Protein AF-A0A5M6CNB9-F1 (afdb_monomer)

Nearest PDB structures (foldseek):
  7a7r-assembly1_A  TM=2.428E-01  e=6.670E-01  Aequorea victoria
  2hpw-assembly1_A  TM=1.977E-01  e=3.158E+00  Clytia gregaria
  2ogr-assembly1_C  TM=2.094E-01  e=5.586E+00  Zoanthus sp.
  1xa9-assembly1_A  TM=2.033E-01  e=5.586E+00  Zoanthus sp.

Organism: NCBI:txid2608000

Sequence (231 aa):
MKKVFLSLATIAFVAAGSLTVTSCGGDDSVAPGPGPGPGPGEELTENFIQVNNDQEEIAFSLYAVHVDGAGQDAPIKEYTLEDGTVVAAFEFISHNGSAITPIGATSTWSTLLTKVDTSIPVGTTGRYVFPFTTEGSTLLGGFTTTMNDTDYSYGASAEFDVTELTYATESAAGSMTYTLSGTDADDTSITLKTNLKGAIEGMYSLNASAAKGLQRISPKDAKLTVRKSLN

Structure (mmCIF, N/CA/C/O backbone):
data_AF-A0A5M6CNB9-F1
#
_entry.id   AF-A0A5M6CNB9-F1
#
loop_
_atom_site.group_PDB
_atom_site.id
_atom_site.type_symbol
_atom_site.label_atom_id
_atom_site.label_alt_id
_atom_site.label_comp_id
_atom_site.label_asym_id
_atom_site.label_entity_id
_atom_site.label_seq_id
_atom_site.pdbx_PDB_ins_code
_atom_site.Cartn_x
_atom_site.Cartn_y
_atom_site.Cartn_z
_atom_site.occupancy
_atom_site.B_iso_or_equiv
_atom_site.auth_seq_id
_atom_site.auth_comp_id
_atom_site.auth_asym_id
_atom_site.auth_atom_id
_atom_site.pdbx_PDB_model_num
ATOM 1 N N . MET A 1 1 ? -23.281 19.778 -51.103 1.00 44.41 1 MET A N 1
ATOM 2 C CA . MET A 1 1 ? -22.186 20.457 -51.843 1.00 44.41 1 MET A CA 1
ATOM 3 C C . MET A 1 1 ? -21.934 21.833 -51.224 1.00 44.41 1 MET A C 1
ATOM 5 O O . MET A 1 1 ? -22.913 22.455 -50.841 1.00 44.41 1 MET A O 1
ATOM 9 N N . LYS A 1 2 ? -20.658 22.279 -51.210 1.00 37.53 2 LYS A N 1
ATOM 10 C CA . LYS A 1 2 ? -20.014 23.439 -50.520 1.00 37.53 2 LYS A CA 1
ATOM 11 C C . LYS A 1 2 ? -19.534 23.095 -49.096 1.00 37.53 2 LYS A C 1
ATOM 13 O O . LYS A 1 2 ? -20.374 22.869 -48.244 1.00 37.53 2 LYS A O 1
ATOM 18 N N . LYS A 1 3 ? -18.259 22.797 -48.790 1.00 41.72 3 LYS A N 1
ATOM 19 C CA . LYS A 1 3 ? -16.901 23.342 -49.071 1.00 41.72 3 LYS A CA 1
ATOM 20 C C . LYS A 1 3 ? -16.498 24.600 -48.265 1.00 41.72 3 LYS A C 1
ATOM 22 O O . LYS A 1 3 ? -16.888 25.687 -48.666 1.00 41.72 3 LYS A O 1
ATOM 27 N N . VAL A 1 4 ? -15.583 24.351 -47.299 1.00 44.44 4 VAL A N 1
ATOM 28 C CA . VAL A 1 4 ? -14.347 25.100 -46.918 1.00 44.44 4 VAL A CA 1
ATOM 29 C C . VAL A 1 4 ? -14.623 26.434 -46.168 1.00 44.44 4 VAL A C 1
ATOM 31 O O . VAL A 1 4 ? -15.574 27.122 -46.498 1.00 44.44 4 VAL A O 1
ATOM 34 N N . PHE A 1 5 ? -13.961 26.818 -45.064 1.00 46.66 5 PHE A N 1
ATOM 35 C CA . PHE A 1 5 ? -12.527 27.089 -44.888 1.00 46.66 5 PHE A CA 1
ATOM 36 C C . PHE A 1 5 ? -12.040 26.945 -43.434 1.00 46.66 5 PHE A C 1
ATOM 38 O O . PHE A 1 5 ? -12.674 27.412 -42.493 1.00 46.66 5 PHE A O 1
ATOM 45 N N . LEU A 1 6 ?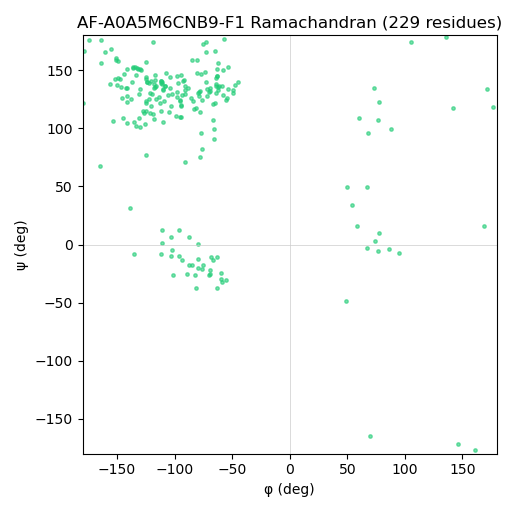 -10.859 26.337 -43.310 1.00 41.78 6 LEU A N 1
ATOM 46 C CA . LEU A 1 6 ? -9.967 26.353 -42.154 1.00 41.78 6 LEU A CA 1
ATOM 47 C C . LEU A 1 6 ? -9.222 27.702 -42.149 1.00 41.78 6 LEU A C 1
ATOM 49 O O . LEU A 1 6 ? -8.693 28.090 -43.191 1.00 41.78 6 LEU A O 1
ATOM 53 N N . SER A 1 7 ? -9.156 28.399 -41.012 1.00 48.19 7 SER A N 1
ATOM 54 C CA . SER A 1 7 ? -8.306 29.586 -40.840 1.00 48.19 7 SER A CA 1
ATOM 55 C C . SER A 1 7 ? -7.274 29.322 -39.754 1.00 48.19 7 SER A C 1
ATOM 57 O O . SER A 1 7 ? -7.594 29.266 -38.570 1.00 48.19 7 SER A O 1
ATOM 59 N N . LEU A 1 8 ? -6.035 29.164 -40.206 1.00 39.25 8 LEU A N 1
ATOM 60 C CA . LEU A 1 8 ? -4.805 29.159 -39.429 1.00 39.25 8 LEU A CA 1
ATOM 61 C C . LEU A 1 8 ? -4.478 30.614 -39.050 1.00 39.25 8 LEU A C 1
ATOM 63 O O . LEU A 1 8 ? -4.369 31.454 -39.942 1.00 39.25 8 LEU A O 1
ATOM 67 N N . ALA A 1 9 ? -4.310 30.922 -37.765 1.00 49.34 9 ALA A N 1
ATOM 68 C CA . ALA A 1 9 ? -3.748 32.199 -37.329 1.00 49.34 9 ALA A CA 1
ATOM 69 C C . ALA A 1 9 ? -2.709 31.971 -36.227 1.00 49.34 9 ALA A C 1
ATOM 71 O O . ALA A 1 9 ? -3.017 31.646 -35.084 1.00 49.34 9 ALA A O 1
ATOM 72 N N . THR A 1 10 ? -1.465 32.125 -36.654 1.00 44.19 10 THR A N 1
ATOM 73 C CA . THR A 1 10 ? -0.213 32.247 -35.917 1.00 44.19 10 THR A CA 1
ATOM 74 C C . THR A 1 10 ? -0.305 33.292 -34.800 1.00 44.19 10 THR A C 1
ATOM 76 O O . THR A 1 10 ? -0.677 34.432 -35.069 1.00 44.19 10 THR A O 1
ATOM 79 N N . ILE A 1 11 ? 0.109 32.952 -33.574 1.00 48.50 11 ILE A N 1
ATOM 80 C CA . ILE A 1 11 ? 0.476 33.942 -32.550 1.00 48.50 11 ILE A CA 1
ATOM 81 C C . ILE A 1 11 ? 1.938 33.723 -32.169 1.00 48.50 11 ILE A C 1
ATOM 83 O O . ILE A 1 11 ? 2.396 32.602 -31.960 1.00 48.50 11 ILE A O 1
ATOM 87 N N . ALA A 1 12 ? 2.657 34.838 -32.203 1.00 42.41 12 ALA A N 1
ATOM 88 C CA . ALA A 1 12 ? 4.096 34.969 -32.214 1.00 42.41 12 ALA A CA 1
ATOM 89 C C . ALA A 1 12 ? 4.750 34.845 -30.830 1.00 42.41 12 ALA A C 1
ATOM 91 O O . ALA A 1 12 ? 4.141 35.095 -29.792 1.00 42.41 12 ALA A O 1
ATOM 92 N N . PHE A 1 13 ? 6.043 34.527 -30.891 1.00 37.62 13 PHE A N 1
ATOM 93 C CA . PHE A 1 13 ? 7.054 34.661 -29.849 1.00 37.62 13 PHE A CA 1
ATOM 94 C C . PHE A 1 13 ? 7.035 36.036 -29.161 1.00 37.62 13 PHE A C 1
ATOM 96 O O . PHE A 1 13 ? 7.044 37.069 -29.832 1.00 37.62 13 PHE A O 1
ATOM 103 N N . VAL A 1 14 ? 7.169 36.034 -27.831 1.00 45.34 14 VAL A N 1
ATOM 104 C CA . VAL A 1 14 ? 7.735 37.151 -27.064 1.00 45.34 14 VAL A CA 1
ATOM 105 C C . VAL A 1 14 ? 8.936 36.632 -26.282 1.00 45.34 14 VAL A C 1
ATOM 107 O O . VAL A 1 14 ? 8.889 35.584 -25.643 1.00 45.34 14 VAL A O 1
ATOM 110 N N . ALA A 1 15 ? 10.030 37.368 -26.423 1.00 37.59 15 ALA A N 1
ATOM 111 C CA . ALA A 1 15 ? 11.352 37.077 -25.914 1.00 37.59 15 ALA A CA 1
ATOM 112 C C . ALA A 1 15 ? 11.562 37.542 -24.462 1.00 37.59 15 ALA A C 1
ATOM 114 O O . ALA A 1 15 ? 10.936 38.493 -24.007 1.00 37.59 15 ALA A O 1
ATOM 115 N N . ALA A 1 16 ? 12.562 36.910 -23.843 1.00 34.84 16 ALA A N 1
ATOM 116 C CA . ALA A 1 16 ? 13.565 37.475 -22.939 1.00 34.84 16 ALA A CA 1
ATOM 117 C C . ALA A 1 16 ? 13.110 38.156 -21.630 1.00 34.84 16 ALA A C 1
ATOM 119 O O . ALA A 1 16 ? 12.700 39.312 -21.597 1.00 34.84 16 ALA A O 1
ATOM 120 N N . GLY A 1 17 ? 13.392 37.464 -20.523 1.00 33.88 17 GLY A N 1
ATOM 121 C CA . GLY A 1 17 ? 13.578 38.039 -19.194 1.00 33.88 17 GLY A CA 1
ATOM 122 C C . GLY A 1 17 ? 14.715 37.303 -18.486 1.00 33.88 17 GLY A C 1
ATOM 123 O O . GLY A 1 17 ? 14.570 36.154 -18.090 1.00 33.88 17 GLY A O 1
ATOM 124 N N . SER A 1 18 ? 15.864 37.960 -18.405 1.00 39.38 18 SER A N 1
ATOM 125 C CA . SER A 1 18 ? 17.111 37.537 -17.769 1.00 39.38 18 SER A CA 1
ATOM 126 C C . SER A 1 18 ? 16.991 37.357 -16.253 1.00 39.38 18 SER A C 1
ATOM 128 O O . SER A 1 18 ? 16.531 38.275 -15.575 1.00 39.38 18 SER A O 1
ATOM 130 N N . LEU A 1 19 ? 17.560 36.277 -15.712 1.00 37.09 19 LEU A N 1
ATOM 131 C CA . LEU A 1 19 ? 18.159 36.291 -14.376 1.00 37.09 19 LEU A CA 1
ATOM 132 C C . LEU A 1 19 ? 19.585 35.747 -14.455 1.00 37.09 19 LEU A C 1
ATOM 134 O O . LEU A 1 19 ? 19.841 34.603 -14.814 1.00 37.09 19 LEU A O 1
ATOM 138 N N . THR A 1 20 ? 20.507 36.650 -14.157 1.00 37.78 20 THR A N 1
ATOM 139 C CA . THR A 1 20 ? 21.933 36.443 -13.949 1.00 37.78 20 THR A CA 1
ATOM 140 C C . THR A 1 20 ? 22.183 35.665 -12.664 1.00 37.78 20 THR A C 1
ATOM 142 O O . THR A 1 20 ? 21.697 36.066 -11.608 1.00 37.78 20 THR A O 1
ATOM 145 N N . VAL A 1 21 ? 23.054 34.662 -12.720 1.00 42.44 21 VAL A N 1
ATOM 146 C CA . VAL A 1 21 ? 23.899 34.286 -11.582 1.00 42.44 21 VAL A CA 1
ATOM 147 C C . VAL A 1 21 ? 25.331 34.182 -12.081 1.00 42.44 21 VAL A C 1
ATOM 149 O O . VAL A 1 21 ? 25.729 33.225 -12.735 1.00 42.44 21 VAL A O 1
ATOM 152 N N . THR A 1 22 ? 26.086 35.236 -11.790 1.00 38.75 22 THR A N 1
ATOM 153 C CA . THR A 1 22 ? 27.543 35.227 -11.789 1.00 38.75 22 T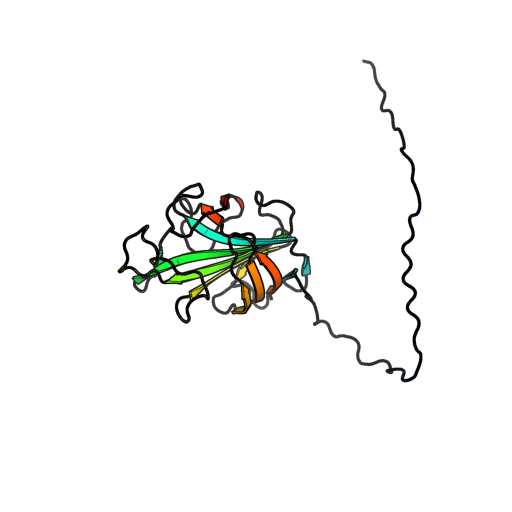HR A CA 1
ATOM 154 C C . THR A 1 22 ? 27.977 34.632 -10.455 1.00 38.75 22 THR A C 1
ATOM 156 O O . THR A 1 22 ? 27.708 35.224 -9.412 1.00 38.75 22 THR A O 1
ATOM 159 N N . SER A 1 23 ? 28.667 33.496 -10.477 1.00 40.34 23 SER A N 1
ATOM 160 C CA . SER A 1 23 ? 29.551 33.092 -9.384 1.00 40.34 23 SER A CA 1
ATOM 161 C C . SER A 1 23 ? 30.880 32.682 -10.001 1.00 40.34 23 SER A C 1
ATOM 163 O O . SER A 1 23 ? 30.964 31.683 -10.712 1.00 40.34 23 SER A O 1
ATOM 165 N N . CYS A 1 24 ? 31.892 33.517 -9.782 1.00 42.88 24 CYS A N 1
ATOM 166 C CA . CYS A 1 24 ? 33.280 33.245 -10.121 1.00 42.88 24 CYS A CA 1
ATOM 167 C C . CYS A 1 24 ? 34.040 32.900 -8.839 1.00 42.88 24 CYS A C 1
ATOM 169 O O . CYS A 1 24 ? 33.950 33.638 -7.858 1.00 42.88 24 CYS A O 1
ATOM 171 N N . GLY A 1 25 ? 34.853 31.849 -8.902 1.00 29.94 25 GLY A N 1
ATOM 172 C CA . GLY A 1 25 ? 35.898 31.525 -7.929 1.00 29.94 25 GLY A CA 1
ATOM 173 C C . GLY A 1 25 ? 35.964 30.016 -7.702 1.00 29.94 25 GLY A C 1
ATOM 174 O O . GLY A 1 25 ? 34.987 29.436 -7.258 1.00 29.94 25 GLY A O 1
ATOM 175 N N . GLY A 1 26 ? 37.041 29.300 -7.993 1.00 30.95 26 GLY A N 1
ATOM 176 C CA . GLY A 1 26 ? 38.344 29.654 -8.534 1.00 30.95 26 GLY A CA 1
ATOM 177 C C . GLY A 1 26 ? 39.013 28.366 -9.025 1.00 30.95 26 GLY A C 1
ATOM 178 O O . GLY A 1 26 ? 38.645 27.268 -8.612 1.00 30.95 26 GLY A O 1
ATOM 179 N N . ASP A 1 27 ? 39.935 28.538 -9.958 1.00 38.75 27 ASP A N 1
ATOM 180 C CA . ASP A 1 27 ? 40.765 27.512 -10.586 1.00 38.75 27 ASP A CA 1
ATOM 181 C C . ASP A 1 27 ? 41.816 26.996 -9.584 1.00 38.75 27 ASP A C 1
ATOM 183 O O . ASP A 1 27 ? 42.418 27.815 -8.892 1.00 38.75 27 ASP A O 1
ATOM 187 N N . ASP A 1 28 ? 41.998 25.674 -9.471 1.00 36.78 28 ASP A N 1
ATOM 188 C CA . ASP A 1 28 ? 43.324 25.031 -9.503 1.00 36.78 28 ASP A CA 1
ATOM 189 C C . ASP A 1 28 ? 43.266 23.502 -9.273 1.00 36.78 28 ASP A C 1
ATOM 191 O O . ASP A 1 28 ? 42.956 23.006 -8.193 1.00 36.78 28 ASP A O 1
ATOM 195 N N . SER A 1 29 ? 43.722 22.782 -10.306 1.00 39.78 29 SER A N 1
ATOM 196 C CA . SER A 1 29 ? 44.598 21.599 -10.230 1.00 39.78 29 SER A CA 1
ATOM 197 C C . SER A 1 29 ? 44.063 20.288 -9.624 1.00 39.78 29 SER A C 1
ATOM 199 O O . SER A 1 29 ? 44.186 20.053 -8.431 1.00 39.78 29 SER A O 1
ATOM 201 N N . VAL A 1 30 ? 43.591 19.366 -10.477 1.00 37.50 30 VAL A N 1
ATOM 202 C CA . VAL A 1 30 ? 44.245 18.094 -10.894 1.00 37.50 30 VAL A CA 1
ATOM 203 C C . VAL A 1 30 ? 43.292 17.421 -11.893 1.00 37.50 30 VAL A C 1
ATOM 205 O O . VAL A 1 30 ? 42.144 17.139 -11.565 1.00 37.50 30 VAL A O 1
ATOM 208 N N . ALA A 1 31 ? 43.750 17.146 -13.117 1.00 41.91 31 ALA A N 1
ATOM 209 C CA . ALA A 1 31 ? 42.983 16.341 -14.066 1.00 41.91 31 ALA A CA 1
ATOM 210 C C . ALA A 1 31 ? 42.883 14.890 -13.552 1.00 41.91 31 ALA A C 1
ATOM 212 O O . ALA A 1 31 ? 43.929 14.251 -13.393 1.00 41.91 31 ALA A O 1
ATOM 213 N N . PRO A 1 32 ? 41.683 14.322 -13.324 1.00 38.53 32 PRO A N 1
ATOM 214 C CA . PRO A 1 32 ? 41.568 12.881 -13.233 1.00 38.53 32 PRO A CA 1
ATOM 215 C C . PRO A 1 32 ? 41.758 12.334 -14.651 1.00 38.53 32 PRO A C 1
ATOM 217 O O . PRO A 1 32 ? 41.128 12.800 -15.601 1.00 38.53 32 PRO A O 1
ATOM 220 N N . GLY A 1 33 ? 42.669 11.371 -14.810 1.00 38.41 33 GLY A N 1
ATOM 221 C CA . GLY A 1 33 ? 42.798 10.607 -16.052 1.00 38.41 33 GLY A CA 1
ATOM 222 C C . GLY A 1 33 ? 41.480 9.912 -16.426 1.00 38.41 33 GLY A C 1
ATOM 223 O O . GLY A 1 33 ? 40.512 9.981 -15.666 1.00 38.41 33 GLY A O 1
ATOM 224 N N . PRO A 1 34 ? 41.414 9.214 -17.572 1.00 37.06 34 PRO A N 1
ATOM 225 C CA . PRO A 1 34 ? 40.239 8.430 -17.923 1.00 37.06 34 PRO A CA 1
ATOM 226 C C . PRO A 1 34 ? 40.115 7.278 -16.918 1.00 37.06 34 PRO A C 1
ATOM 228 O O . PRO A 1 34 ? 40.722 6.220 -17.076 1.00 37.06 34 PRO A O 1
ATOM 231 N N . GLY A 1 35 ? 39.388 7.529 -15.830 1.00 35.69 35 GLY A N 1
ATOM 232 C CA . GLY A 1 35 ? 38.947 6.512 -14.892 1.00 35.69 35 GLY A CA 1
ATOM 233 C C . GLY A 1 35 ? 38.031 5.526 -15.616 1.00 35.69 35 GLY A C 1
ATOM 234 O O . GLY A 1 35 ? 37.474 5.870 -16.664 1.00 35.69 35 GLY A O 1
ATOM 235 N N . PRO A 1 36 ? 37.899 4.291 -15.109 1.00 35.91 36 PRO A N 1
ATOM 236 C CA . PRO A 1 36 ? 37.031 3.300 -15.725 1.00 35.91 36 PRO A CA 1
ATOM 237 C C . PRO A 1 36 ? 35.636 3.916 -15.842 1.00 35.91 36 PRO A C 1
ATOM 239 O O . PRO A 1 36 ? 35.122 4.470 -14.871 1.00 35.91 36 PRO A O 1
ATOM 242 N N . GLY A 1 37 ? 35.081 3.902 -17.055 1.00 38.34 37 GLY A N 1
ATOM 243 C CA . GLY A 1 37 ? 33.755 4.452 -17.308 1.00 38.34 37 GLY A CA 1
ATOM 244 C C . GLY A 1 37 ? 32.720 3.846 -16.352 1.00 38.34 37 GLY A C 1
ATOM 245 O O . GLY A 1 37 ? 32.921 2.719 -15.885 1.00 38.34 37 GLY A O 1
ATOM 246 N N . PRO A 1 38 ? 31.630 4.569 -16.051 1.00 36.88 38 PRO A N 1
ATOM 247 C CA . PRO A 1 38 ? 30.558 4.019 -15.236 1.00 36.88 38 PRO A CA 1
ATOM 248 C C . PRO A 1 38 ? 30.071 2.721 -15.891 1.00 36.88 38 PRO A C 1
ATOM 250 O O . PRO A 1 38 ? 29.767 2.686 -17.086 1.00 36.88 38 PRO A O 1
ATOM 253 N N . GLY A 1 39 ? 30.090 1.629 -15.126 1.00 42.66 39 GLY A N 1
ATOM 254 C CA . GLY A 1 39 ? 29.497 0.368 -15.557 1.00 42.66 39 GLY A CA 1
ATOM 255 C C . GLY A 1 39 ? 27.976 0.509 -15.706 1.00 42.66 39 GLY A C 1
ATOM 256 O O . GLY A 1 39 ? 27.398 1.479 -15.214 1.00 42.66 39 GLY A O 1
ATOM 257 N N . PRO A 1 40 ? 27.297 -0.449 -16.355 1.00 48.09 40 PRO A N 1
ATOM 258 C CA . PRO A 1 40 ? 25.840 -0.496 -16.341 1.00 48.09 40 PRO A CA 1
ATOM 259 C C . PRO A 1 40 ? 25.396 -0.791 -14.899 1.00 48.09 40 PRO A C 1
ATOM 261 O O . PRO A 1 40 ? 25.517 -1.929 -14.450 1.00 48.09 40 PRO A O 1
ATOM 264 N N . GLY A 1 41 ? 24.989 0.224 -14.126 1.00 58.88 41 GLY A N 1
ATOM 265 C CA . GLY A 1 41 ? 24.706 -0.012 -12.706 1.00 58.88 41 GLY A CA 1
ATOM 266 C C . GLY A 1 41 ? 24.491 1.170 -11.761 1.00 58.88 41 GLY A C 1
ATOM 267 O O . GLY A 1 41 ? 24.508 0.927 -10.560 1.00 58.88 41 GLY A O 1
ATOM 268 N N . GLU A 1 42 ? 24.247 2.397 -12.222 1.00 62.19 42 GLU A N 1
ATOM 269 C CA . GLU A 1 42 ? 23.778 3.471 -11.329 1.00 62.19 42 GLU A CA 1
ATOM 270 C C . GLU A 1 42 ? 22.607 4.222 -11.966 1.00 62.19 42 GLU A C 1
ATOM 272 O O . GLU A 1 42 ? 22.800 5.044 -12.857 1.00 62.19 42 GLU A O 1
ATOM 277 N N . GLU A 1 43 ? 21.389 3.922 -11.507 1.00 63.31 43 GLU A N 1
ATOM 278 C CA . GLU A 1 43 ? 20.187 4.706 -11.796 1.00 63.31 43 GLU A CA 1
ATOM 279 C C . GLU A 1 43 ? 19.163 4.607 -10.654 1.00 63.31 43 GLU A C 1
ATOM 281 O O . GLU A 1 43 ? 19.197 3.665 -9.856 1.00 63.31 43 GLU A O 1
ATOM 286 N N . LEU A 1 44 ? 18.276 5.613 -10.642 1.00 60.88 44 LEU A N 1
ATOM 287 C CA . LEU A 1 44 ? 17.500 6.261 -9.571 1.00 6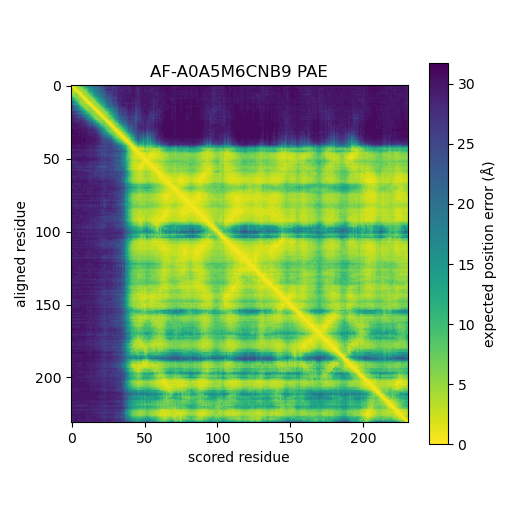0.88 44 LEU A CA 1
ATOM 288 C C . LEU A 1 44 ? 18.261 7.266 -8.671 1.00 60.88 44 LEU A C 1
ATOM 290 O O . LEU A 1 44 ? 19.195 6.888 -7.970 1.00 60.88 44 LEU A O 1
ATOM 294 N N . THR A 1 45 ? 17.813 8.536 -8.582 1.00 71.44 45 THR A N 1
ATOM 295 C CA . THR A 1 45 ? 18.376 9.532 -7.622 1.00 71.44 45 THR A CA 1
ATOM 296 C C . THR A 1 45 ? 17.388 10.401 -6.829 1.00 71.44 45 THR A C 1
ATOM 298 O O . THR A 1 45 ? 17.835 11.034 -5.886 1.00 71.44 45 THR A O 1
ATOM 301 N N . GLU A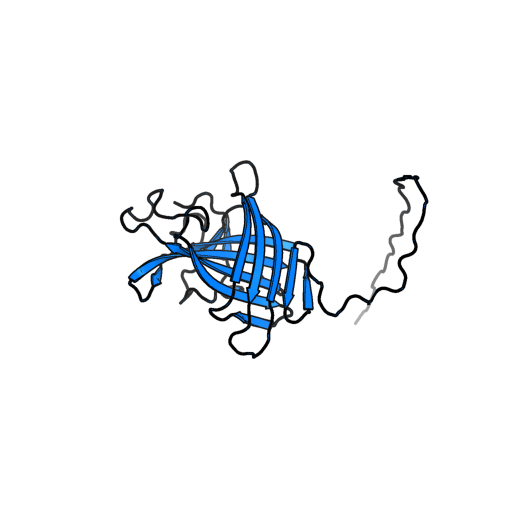 1 46 ? 16.080 10.383 -7.101 1.00 75.00 46 GLU A N 1
ATOM 302 C CA . GLU A 1 46 ? 14.968 10.656 -6.154 1.00 75.00 46 GLU A CA 1
ATOM 303 C C . GLU A 1 46 ? 13.660 10.725 -6.961 1.00 75.00 46 GLU A C 1
ATOM 305 O O . GLU A 1 46 ? 13.622 11.410 -7.977 1.00 75.00 46 GLU A O 1
ATOM 310 N N . ASN A 1 47 ? 12.591 10.071 -6.497 1.00 84.00 47 ASN A N 1
ATOM 311 C CA . ASN A 1 47 ? 11.260 10.035 -7.128 1.00 84.00 47 ASN A CA 1
ATOM 312 C C . ASN A 1 47 ? 11.204 9.309 -8.471 1.00 84.00 47 ASN A C 1
ATOM 314 O O . ASN A 1 47 ? 10.628 9.808 -9.433 1.00 84.00 47 ASN A O 1
ATOM 318 N N . PHE A 1 48 ? 11.756 8.102 -8.527 1.00 86.69 48 PHE A N 1
ATOM 319 C CA . PHE A 1 48 ? 11.696 7.274 -9.723 1.00 86.69 48 PHE A CA 1
ATOM 320 C C . PHE A 1 48 ? 11.367 5.822 -9.405 1.00 86.69 48 PHE A C 1
ATOM 322 O O . PHE A 1 48 ? 11.700 5.291 -8.341 1.00 86.69 48 PHE A O 1
ATOM 329 N N . ILE A 1 49 ? 10.750 5.175 -10.385 1.00 86.38 49 ILE A N 1
ATOM 330 C CA . ILE A 1 49 ? 10.564 3.734 -10.454 1.00 86.38 49 ILE A CA 1
ATOM 331 C C . ILE A 1 49 ? 11.426 3.175 -11.582 1.00 86.38 49 ILE A C 1
ATOM 333 O O . ILE A 1 49 ? 11.486 3.775 -12.649 1.00 86.38 49 ILE A O 1
ATOM 337 N N . GLN A 1 50 ? 12.077 2.033 -11.359 1.00 85.81 50 GLN A N 1
ATOM 338 C CA . GLN A 1 50 ? 12.818 1.309 -12.386 1.00 85.81 50 GLN A CA 1
ATOM 339 C C . GLN A 1 50 ? 12.455 -0.172 -12.399 1.00 85.81 50 GLN A C 1
ATOM 341 O O . GLN A 1 50 ? 12.541 -0.838 -11.368 1.00 85.81 50 GLN A O 1
ATOM 346 N N . VAL A 1 51 ? 12.120 -0.697 -13.577 1.00 84.56 51 VAL A N 1
ATOM 347 C CA . VAL A 1 51 ? 11.899 -2.125 -13.828 1.00 84.56 51 VAL A CA 1
ATOM 348 C C . VAL A 1 51 ? 12.800 -2.564 -14.975 1.00 84.56 51 VAL A C 1
ATOM 350 O O . VAL A 1 51 ? 12.742 -2.003 -16.061 1.00 84.56 51 VAL A O 1
ATOM 353 N N . ASN A 1 52 ? 13.652 -3.570 -14.753 1.00 82.88 52 ASN A N 1
ATOM 354 C CA . ASN A 1 52 ? 14.541 -4.127 -15.792 1.00 82.88 52 ASN A CA 1
ATOM 355 C C . ASN A 1 52 ? 15.427 -3.092 -16.511 1.00 82.88 52 ASN A C 1
ATOM 357 O O . ASN A 1 52 ? 15.780 -3.263 -17.676 1.00 82.88 52 ASN A O 1
ATOM 361 N N . ASN A 1 53 ? 15.852 -2.070 -15.766 1.00 82.50 53 ASN A N 1
ATOM 362 C CA . ASN A 1 53 ? 16.616 -0.901 -16.212 1.00 82.50 53 ASN A CA 1
ATOM 363 C C . ASN A 1 53 ? 15.820 0.185 -16.952 1.00 82.50 53 ASN A C 1
ATOM 365 O O . ASN A 1 53 ? 16.378 1.254 -17.176 1.00 82.50 53 ASN A O 1
ATOM 369 N N . ASP A 1 54 ? 14.537 -0.022 -17.253 1.00 85.06 54 ASP A N 1
ATOM 370 C CA . ASP A 1 54 ? 13.666 1.063 -17.708 1.00 85.06 54 ASP A CA 1
ATOM 371 C C . ASP A 1 54 ? 13.227 1.881 -16.495 1.00 85.06 54 ASP A C 1
ATOM 373 O O . ASP A 1 54 ? 12.735 1.307 -15.526 1.00 85.06 54 ASP A O 1
ATOM 377 N N . GLN A 1 55 ? 13.399 3.204 -16.536 1.00 87.19 55 GLN A N 1
ATOM 378 C CA . GLN A 1 55 ? 13.084 4.112 -15.432 1.00 87.19 55 GLN A CA 1
ATOM 379 C C . GLN A 1 55 ? 12.033 5.161 -15.831 1.00 87.19 55 GLN A C 1
ATOM 381 O O . GLN A 1 55 ? 12.083 5.718 -16.926 1.00 87.19 55 GLN A O 1
ATOM 386 N N . GLU A 1 56 ? 11.113 5.474 -14.916 1.00 85.88 56 GLU A N 1
ATOM 387 C CA . GLU A 1 56 ? 10.111 6.537 -15.049 1.00 85.88 56 GLU A CA 1
ATOM 388 C C . GLU A 1 56 ? 10.021 7.407 -13.789 1.00 85.88 56 GLU A C 1
ATOM 390 O O . GLU A 1 56 ? 10.204 6.930 -12.666 1.00 85.88 56 GLU A O 1
ATOM 395 N N . GLU A 1 57 ? 9.755 8.702 -13.982 1.00 85.62 57 GLU A N 1
ATOM 396 C CA . GLU A 1 57 ? 9.577 9.669 -12.893 1.00 85.62 57 GLU A CA 1
ATOM 397 C C . GLU A 1 57 ? 8.242 9.447 -12.178 1.00 85.62 57 GL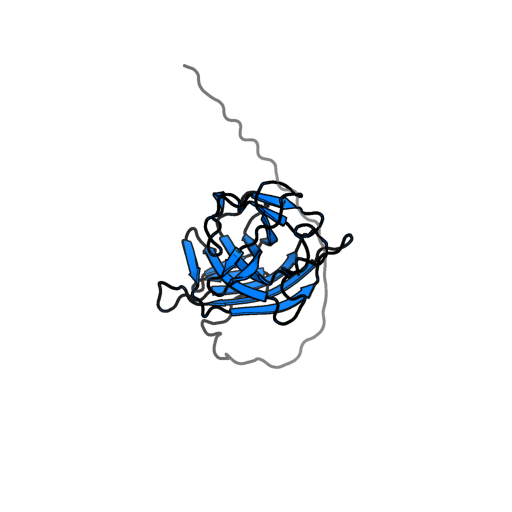U A C 1
ATOM 399 O O . GLU A 1 57 ? 7.208 9.192 -12.796 1.00 85.62 57 GLU A O 1
ATOM 404 N N . ILE A 1 58 ? 8.257 9.571 -10.855 1.00 83.56 58 ILE A N 1
ATOM 405 C CA . ILE A 1 58 ? 7.070 9.499 -10.013 1.00 83.56 58 ILE A CA 1
ATOM 406 C C . ILE A 1 58 ? 6.561 10.917 -9.778 1.00 83.56 58 ILE A C 1
ATOM 408 O O . ILE A 1 58 ? 7.231 11.743 -9.163 1.00 83.56 58 ILE A O 1
ATOM 412 N N . ALA A 1 59 ? 5.331 11.176 -10.214 1.00 81.06 59 ALA A N 1
ATOM 413 C CA . ALA A 1 59 ? 4.714 12.490 -10.090 1.00 81.06 59 ALA A CA 1
ATOM 414 C C . ALA A 1 59 ? 4.123 12.736 -8.694 1.00 81.06 59 ALA A C 1
ATOM 416 O O . ALA A 1 59 ? 4.177 13.851 -8.179 1.00 81.06 59 ALA A O 1
ATOM 417 N N . PHE A 1 60 ? 3.530 11.709 -8.078 1.00 80.12 60 PHE A N 1
ATOM 418 C CA . PHE A 1 60 ? 2.965 11.810 -6.734 1.00 80.12 60 PHE A CA 1
ATOM 419 C C . PHE A 1 60 ? 2.914 10.455 -6.028 1.00 80.12 60 PHE A C 1
ATOM 421 O O . PHE A 1 60 ? 3.102 9.394 -6.629 1.00 80.12 60 PHE A O 1
ATOM 428 N N . SER A 1 61 ? 2.652 10.478 -4.721 1.00 81.81 61 SER A N 1
ATOM 429 C CA . SER A 1 61 ? 2.420 9.267 -3.939 1.00 81.81 61 SER A CA 1
ATOM 430 C C . SER A 1 61 ? 1.327 9.443 -2.900 1.00 81.81 61 SER A C 1
ATOM 432 O O . SER A 1 61 ? 1.068 10.543 -2.416 1.00 81.81 61 SER A O 1
ATOM 434 N N . LEU A 1 62 ? 0.657 8.340 -2.589 1.00 82.38 62 LEU A N 1
ATOM 435 C CA . LEU A 1 62 ? -0.549 8.303 -1.784 1.00 82.38 62 LEU A CA 1
ATOM 436 C C . LEU A 1 62 ? -0.466 7.193 -0.754 1.00 82.38 62 LEU A C 1
ATOM 438 O O . LEU A 1 62 ? 0.170 6.160 -0.957 1.00 82.38 62 LEU A O 1
ATOM 442 N N . TYR A 1 63 ? -1.187 7.417 0.334 1.00 85.06 63 TYR A N 1
ATOM 443 C CA . TYR A 1 63 ? -1.297 6.470 1.416 1.00 85.06 63 TYR A CA 1
ATOM 444 C C . TYR A 1 63 ? -2.766 6.161 1.696 1.00 85.06 63 TYR A C 1
ATOM 446 O O . TYR A 1 63 ? -3.537 7.046 2.077 1.00 85.06 63 TYR A O 1
ATOM 454 N N . ALA A 1 64 ? -3.179 4.920 1.460 1.00 87.19 64 ALA A N 1
ATOM 455 C CA . ALA A 1 64 ? -4.578 4.521 1.502 1.00 87.19 64 ALA A CA 1
ATOM 456 C C . ALA A 1 64 ? -4.830 3.352 2.461 1.00 87.19 64 ALA A C 1
ATOM 458 O O . ALA A 1 64 ? -3.933 2.580 2.769 1.00 87.19 64 ALA A O 1
ATOM 459 N N . VAL A 1 65 ? -6.070 3.213 2.926 1.00 89.50 65 VAL A N 1
ATOM 460 C CA . VAL A 1 65 ? -6.544 2.095 3.751 1.00 89.50 65 VAL A CA 1
ATOM 461 C C . VAL A 1 65 ? -7.739 1.426 3.084 1.00 89.50 65 VAL A C 1
ATOM 463 O O . VAL A 1 65 ? -8.612 2.101 2.527 1.00 89.50 65 VAL A O 1
ATOM 466 N N . HIS A 1 66 ? -7.795 0.096 3.136 1.00 89.69 66 HIS A N 1
ATOM 467 C CA . HIS A 1 66 ? -8.914 -0.662 2.582 1.00 89.69 66 HIS A CA 1
ATOM 468 C C . HIS A 1 66 ? -10.172 -0.437 3.414 1.00 89.69 66 HIS A C 1
ATOM 470 O O . HIS A 1 66 ? -10.161 -0.574 4.638 1.00 89.69 66 HIS A O 1
ATOM 476 N N . VAL A 1 67 ? -11.282 -0.154 2.737 1.00 89.00 67 VAL A N 1
ATOM 477 C CA . VAL A 1 67 ? -12.584 0.057 3.376 1.00 89.00 67 VAL A CA 1
ATOM 478 C C . VAL A 1 67 ? -13.671 -0.795 2.737 1.00 89.00 67 VAL A C 1
ATOM 480 O O . VAL A 1 67 ? -13.630 -1.089 1.539 1.00 89.00 67 VAL A O 1
ATOM 483 N N . ASP A 1 68 ? -14.669 -1.171 3.532 1.00 87.25 68 ASP A N 1
ATOM 484 C CA . ASP A 1 68 ? -15.856 -1.884 3.059 1.00 87.25 68 ASP A CA 1
ATOM 485 C C . ASP A 1 68 ? -16.959 -0.892 2.665 1.00 87.25 68 ASP A C 1
ATOM 487 O O . ASP A 1 68 ? -17.943 -0.674 3.372 1.00 87.25 68 ASP A O 1
ATOM 491 N N . GLY A 1 69 ? -16.736 -0.196 1.548 1.00 85.06 69 GLY A N 1
ATOM 492 C CA . GLY A 1 69 ? -17.684 0.766 0.995 1.00 85.06 69 GLY A CA 1
ATOM 493 C C . GLY A 1 69 ? -17.016 1.949 0.305 1.00 85.06 69 GLY A C 1
ATOM 494 O O . GLY A 1 69 ? -15.809 1.979 0.084 1.00 85.06 69 GLY A O 1
ATOM 495 N N . ALA A 1 70 ? -17.824 2.942 -0.058 1.00 79.38 70 ALA A N 1
ATOM 496 C CA . ALA A 1 70 ? -17.349 4.188 -0.650 1.00 79.38 70 ALA A CA 1
ATOM 497 C C . ALA A 1 70 ? -17.467 5.347 0.349 1.00 79.38 70 ALA A C 1
ATOM 499 O O . ALA A 1 70 ? -18.417 5.402 1.128 1.00 79.38 70 ALA A O 1
ATOM 500 N N . GLY A 1 71 ? -16.541 6.304 0.267 1.00 80.81 71 GLY A N 1
ATOM 501 C CA . GLY A 1 71 ? -16.583 7.545 1.038 1.00 80.81 71 GLY A CA 1
ATOM 502 C C . GLY A 1 71 ? -15.595 7.610 2.205 1.00 80.81 71 GLY A C 1
ATOM 503 O O . GLY A 1 71 ? -14.884 6.656 2.528 1.00 80.81 71 GLY A O 1
ATOM 504 N N . GLN A 1 72 ? -15.545 8.786 2.830 1.00 83.38 72 GLN A N 1
ATOM 505 C CA . GLN A 1 72 ? -14.623 9.096 3.929 1.00 83.38 72 GLN A CA 1
ATOM 506 C C . GLN A 1 72 ? -14.959 8.332 5.228 1.00 83.38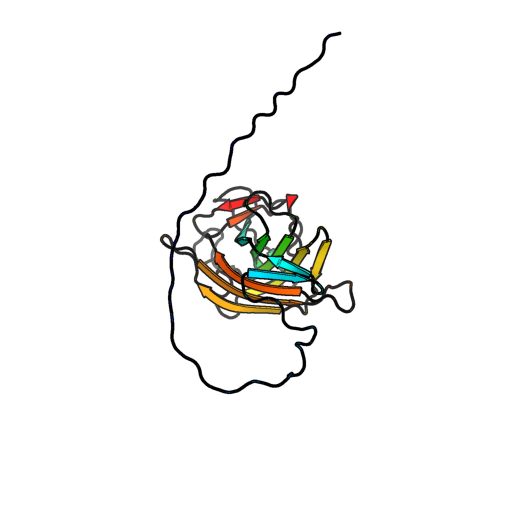 72 GLN A C 1
ATOM 508 O O . GLN A 1 72 ? -14.065 8.081 6.027 1.00 83.38 72 GLN A O 1
ATOM 513 N N . ASP A 1 73 ? -16.228 7.943 5.410 1.00 84.62 73 ASP A N 1
ATOM 514 C CA . ASP A 1 73 ? -16.755 7.314 6.633 1.00 84.62 73 ASP A CA 1
ATOM 515 C C . ASP A 1 73 ? -16.955 5.795 6.484 1.00 84.62 73 ASP A C 1
ATOM 517 O O . ASP A 1 73 ? -17.511 5.143 7.367 1.00 84.62 73 ASP A O 1
ATOM 521 N N . ALA A 1 74 ? -16.521 5.213 5.359 1.00 86.31 74 ALA A N 1
ATOM 522 C CA . ALA A 1 74 ? -16.598 3.773 5.152 1.00 86.31 74 ALA A CA 1
ATOM 523 C C . ALA A 1 74 ? -15.756 3.039 6.219 1.00 86.31 74 ALA A C 1
ATOM 525 O O . ALA A 1 74 ? -14.633 3.486 6.514 1.00 86.31 74 ALA A O 1
ATOM 526 N N . PRO A 1 75 ? -16.277 1.942 6.801 1.00 88.56 75 PRO A N 1
ATOM 527 C CA . PRO A 1 75 ? -15.570 1.186 7.826 1.00 88.56 75 PRO A CA 1
ATOM 528 C C . PRO A 1 75 ? -14.298 0.569 7.246 1.00 88.56 75 PRO A C 1
ATOM 530 O O . PRO A 1 75 ? -14.283 0.136 6.090 1.00 88.56 75 PRO A O 1
ATOM 533 N N . ILE A 1 76 ? -13.232 0.528 8.048 1.00 90.62 76 ILE A N 1
ATOM 534 C CA . ILE A 1 76 ? -11.997 -0.164 7.668 1.00 90.62 76 ILE A CA 1
ATOM 535 C C . ILE A 1 76 ? -12.307 -1.648 7.482 1.00 90.62 76 ILE A C 1
ATOM 537 O O . ILE A 1 76 ? -13.021 -2.257 8.279 1.00 90.62 76 ILE A O 1
ATOM 541 N N . LYS A 1 77 ? -11.780 -2.216 6.398 1.00 90.06 77 LYS A N 1
ATOM 542 C CA . LYS A 1 77 ? -11.918 -3.637 6.106 1.00 90.06 77 LYS A CA 1
ATOM 543 C C . LYS A 1 77 ? -10.850 -4.418 6.860 1.00 90.06 77 LYS A C 1
ATOM 545 O O . LYS A 1 77 ? -9.656 -4.184 6.676 1.00 90.06 77 LYS A O 1
ATOM 550 N N . GLU A 1 78 ? -11.300 -5.371 7.662 1.00 92.12 78 GLU A N 1
ATOM 551 C CA . GLU A 1 78 ? -10.442 -6.316 8.369 1.00 92.12 78 GLU A CA 1
ATOM 552 C C . GLU A 1 78 ? -10.356 -7.640 7.615 1.00 92.12 78 GLU A C 1
ATOM 554 O O . GLU A 1 78 ? -11.325 -8.103 7.009 1.00 92.12 78 GLU A O 1
ATOM 559 N N . TYR A 1 79 ? -9.183 -8.254 7.676 1.00 90.81 79 TYR A N 1
ATOM 560 C CA . TYR A 1 79 ? -8.876 -9.534 7.061 1.00 90.81 79 TYR A CA 1
ATOM 561 C C . TYR A 1 79 ? -8.375 -10.487 8.135 1.00 90.81 79 TYR A C 1
ATOM 563 O O . TYR A 1 79 ? -7.597 -10.096 9.001 1.00 90.81 79 TYR A O 1
ATOM 571 N N . THR A 1 80 ? -8.792 -11.745 8.066 1.00 92.44 80 THR A N 1
ATOM 572 C CA . THR A 1 80 ? -8.255 -12.811 8.914 1.00 92.44 80 THR A CA 1
ATOM 573 C C . THR A 1 80 ? -7.292 -13.643 8.080 1.00 92.44 80 THR A C 1
ATOM 575 O O . THR A 1 80 ? -7.690 -14.200 7.056 1.00 92.44 80 THR A O 1
ATOM 578 N N . LEU A 1 81 ? -6.028 -13.687 8.495 1.00 90.12 81 LEU A N 1
ATOM 579 C CA . LEU A 1 81 ? -5.003 -14.529 7.885 1.00 90.12 81 LEU A CA 1
ATOM 580 C C . LEU A 1 81 ? -5.239 -16.004 8.242 1.00 90.12 81 LEU A C 1
ATOM 582 O O . LEU A 1 81 ? -5.996 -16.323 9.159 1.00 90.12 81 LEU A O 1
ATOM 586 N N . GLU A 1 82 ? -4.578 -16.916 7.528 1.00 90.44 82 GLU A N 1
ATOM 587 C CA . GLU A 1 82 ? -4.720 -18.365 7.752 1.00 90.44 82 GLU A CA 1
ATOM 588 C C . GLU A 1 82 ? -4.334 -18.795 9.174 1.00 90.44 82 GLU A C 1
ATOM 590 O O . GLU A 1 82 ? -4.902 -19.744 9.713 1.00 90.44 82 GLU A O 1
ATOM 595 N N . ASP A 1 83 ? -3.408 -18.071 9.804 1.00 92.19 83 ASP A N 1
ATOM 596 C CA . ASP A 1 83 ? -2.980 -18.296 11.187 1.00 92.19 83 ASP A CA 1
ATOM 597 C C . ASP A 1 83 ? -3.946 -17.709 12.240 1.00 92.19 83 ASP A C 1
ATOM 599 O O . ASP A 1 83 ? -3.709 -17.833 13.442 1.00 92.19 83 ASP A O 1
ATOM 603 N N . GLY A 1 84 ? -5.048 -17.089 11.803 1.00 93.50 84 GLY A N 1
ATOM 604 C CA . GLY A 1 84 ? -6.050 -16.451 12.653 1.00 93.50 84 GLY A CA 1
ATOM 605 C C . GLY A 1 84 ? -5.744 -14.997 13.023 1.00 93.50 84 GLY A C 1
ATOM 606 O O . GLY A 1 84 ? -6.582 -14.352 13.655 1.00 93.50 84 GLY A O 1
ATOM 607 N N . THR A 1 85 ? -4.593 -14.451 12.624 1.00 92.94 85 THR A N 1
ATOM 608 C CA . THR A 1 85 ? -4.254 -13.043 12.860 1.00 92.94 85 THR A CA 1
ATOM 609 C C . THR A 1 85 ? -5.227 -12.135 12.114 1.00 92.94 85 THR A C 1
ATOM 611 O O . THR A 1 85 ? -5.455 -12.304 10.915 1.00 92.94 85 THR A O 1
ATOM 614 N N . VAL A 1 86 ? -5.786 -11.139 12.806 1.00 93.62 86 VAL A N 1
ATOM 615 C CA . VAL A 1 86 ? -6.634 -10.113 12.186 1.00 93.62 86 VAL A CA 1
ATOM 616 C C . VAL A 1 86 ? -5.782 -8.907 11.809 1.00 93.62 86 VAL A C 1
ATOM 618 O O . VAL A 1 86 ? -5.039 -8.379 12.639 1.00 93.62 86 VAL A O 1
ATOM 621 N N . VAL A 1 87 ? -5.892 -8.473 10.556 1.00 92.88 87 VAL A N 1
ATOM 622 C CA . VAL A 1 87 ? -5.122 -7.361 9.996 1.00 92.88 87 VAL A CA 1
ATOM 623 C C . VAL A 1 87 ? -6.001 -6.371 9.235 1.00 92.88 87 VAL A C 1
ATOM 625 O O . VAL A 1 87 ? -7.025 -6.741 8.664 1.00 92.88 87 VAL A O 1
ATOM 628 N N . ALA A 1 88 ? -5.573 -5.114 9.190 1.00 91.94 88 ALA A N 1
ATOM 629 C CA . ALA A 1 88 ? -6.056 -4.108 8.253 1.00 91.94 88 ALA A CA 1
ATOM 630 C C . ALA A 1 88 ? -5.004 -3.908 7.156 1.00 91.94 88 ALA A C 1
ATOM 632 O O . ALA A 1 88 ? -3.805 -3.990 7.420 1.00 91.94 88 ALA A O 1
ATOM 633 N N . ALA A 1 89 ? -5.451 -3.663 5.926 1.00 90.56 89 ALA A N 1
ATOM 634 C CA . ALA A 1 89 ? -4.562 -3.459 4.788 1.00 90.56 89 ALA A CA 1
ATOM 635 C C . ALA A 1 89 ? -4.444 -1.972 4.451 1.00 90.56 89 ALA A C 1
ATOM 637 O O . ALA A 1 89 ? -5.451 -1.272 4.289 1.00 90.56 89 ALA A O 1
ATOM 638 N N . PHE A 1 90 ? -3.202 -1.528 4.335 1.00 89.31 90 PHE A N 1
ATOM 639 C CA . PHE A 1 90 ? -2.807 -0.202 3.913 1.00 89.31 90 PHE A CA 1
ATOM 640 C C . PHE A 1 90 ? -2.017 -0.296 2.619 1.00 89.31 90 PHE A C 1
ATOM 642 O O . PHE A 1 90 ? -1.198 -1.191 2.454 1.00 89.31 90 PHE A O 1
ATOM 649 N N . GLU A 1 91 ? -2.240 0.651 1.726 1.00 87.38 91 GLU A N 1
ATOM 650 C CA . GLU A 1 91 ? -1.595 0.710 0.427 1.00 87.38 91 GLU A CA 1
ATOM 651 C C . GLU A 1 91 ? -0.737 1.955 0.361 1.00 87.38 91 GLU A C 1
ATOM 653 O O . GLU A 1 91 ? -1.216 3.077 0.561 1.00 87.38 91 GLU A O 1
ATOM 658 N N . PHE A 1 92 ? 0.531 1.748 0.049 1.00 85.88 92 PHE A N 1
ATOM 659 C CA . PHE A 1 92 ? 1.370 2.814 -0.442 1.00 85.88 92 PHE A CA 1
ATOM 660 C C . PHE A 1 92 ? 1.363 2.790 -1.968 1.00 85.88 92 PHE A C 1
ATOM 662 O O . PHE A 1 92 ? 1.736 1.788 -2.571 1.00 85.88 92 PHE A O 1
ATOM 669 N N . ILE A 1 93 ? 0.919 3.885 -2.582 1.00 85.75 93 ILE A N 1
ATOM 670 C CA . ILE A 1 93 ? 0.734 3.978 -4.029 1.00 85.75 93 ILE A CA 1
ATOM 671 C C . ILE A 1 93 ? 1.647 5.077 -4.560 1.00 85.75 93 ILE A C 1
ATOM 673 O O . ILE A 1 93 ? 1.401 6.254 -4.302 1.00 85.75 93 ILE A O 1
ATOM 677 N N . SER A 1 94 ? 2.661 4.713 -5.338 1.00 84.06 94 SER A N 1
ATOM 678 C CA . SER A 1 94 ? 3.408 5.658 -6.174 1.00 84.06 94 SER A CA 1
ATOM 679 C C . SER A 1 94 ? 2.871 5.628 -7.585 1.00 84.06 94 SER A C 1
ATOM 681 O O . SER A 1 94 ? 2.569 4.556 -8.103 1.00 84.06 94 SER A O 1
ATOM 683 N N . HIS A 1 95 ? 2.751 6.792 -8.213 1.00 80.25 95 HIS A N 1
ATOM 684 C CA . HIS A 1 95 ? 2.149 6.895 -9.531 1.00 80.25 95 HIS A CA 1
ATOM 685 C C . HIS A 1 95 ? 2.775 8.009 -10.365 1.00 80.25 95 HIS A C 1
ATOM 687 O O . HIS A 1 95 ? 3.071 9.102 -9.870 1.00 80.25 95 HIS A O 1
ATOM 693 N N . ASN A 1 96 ? 2.909 7.733 -11.657 1.00 75.25 96 ASN A N 1
ATOM 694 C CA . ASN A 1 96 ? 3.250 8.723 -12.660 1.00 75.25 96 ASN A CA 1
ATOM 695 C C . ASN A 1 96 ? 1.969 9.254 -13.324 1.00 75.25 96 ASN A C 1
ATOM 697 O O . ASN A 1 96 ? 1.283 8.556 -14.065 1.00 75.25 96 ASN A O 1
ATOM 701 N N . GLY A 1 97 ? 1.620 10.509 -13.044 1.00 68.44 97 GLY A N 1
ATOM 702 C CA . GLY A 1 97 ? 0.501 11.195 -13.682 1.00 68.44 97 GLY A CA 1
ATOM 703 C C . GLY A 1 97 ? 0.024 12.407 -12.892 1.00 68.44 97 GLY A C 1
ATOM 704 O O . GLY A 1 97 ? 0.603 12.781 -11.880 1.00 68.44 97 GLY A O 1
ATOM 705 N N . SER A 1 98 ? -1.041 13.054 -13.359 1.00 62.47 98 SER A N 1
ATOM 706 C CA . SER A 1 98 ? -1.452 14.379 -12.868 1.00 62.47 98 SER A CA 1
ATOM 707 C C . SER A 1 98 ? -2.752 14.401 -12.058 1.00 62.47 98 SER A C 1
ATOM 709 O O . SER A 1 98 ? -3.183 15.473 -11.636 1.00 62.47 98 SER A O 1
ATOM 711 N N . ALA A 1 99 ? -3.402 13.253 -11.834 1.00 62.78 99 ALA A N 1
ATOM 712 C CA . ALA A 1 99 ? -4.678 13.196 -11.123 1.00 62.78 99 ALA A CA 1
ATOM 713 C C . ALA A 1 99 ? -4.825 11.947 -10.244 1.00 62.78 99 ALA A C 1
ATOM 715 O O . ALA A 1 99 ? -4.417 10.855 -10.618 1.00 62.78 99 ALA A O 1
ATOM 716 N N . ILE A 1 100 ? -5.528 12.110 -9.119 1.00 60.56 100 ILE A N 1
ATOM 717 C CA . ILE A 1 100 ? -5.893 11.046 -8.160 1.00 60.56 100 ILE A CA 1
ATOM 718 C C . ILE A 1 100 ? -6.892 10.032 -8.772 1.00 60.56 100 ILE A C 1
ATOM 720 O O . ILE A 1 100 ? -7.165 8.980 -8.201 1.00 60.56 100 ILE A O 1
ATOM 724 N N . THR A 1 101 ? -7.501 10.351 -9.917 1.00 55.97 101 THR A N 1
ATOM 725 C CA . THR A 1 101 ? -8.705 9.671 -10.437 1.00 55.97 101 THR A CA 1
ATOM 726 C C . THR A 1 101 ? -8.665 9.426 -11.948 1.00 55.97 101 THR A C 1
ATOM 728 O O . THR A 1 101 ? -9.706 9.366 -12.606 1.00 55.97 101 THR A O 1
ATOM 731 N N . PRO A 1 102 ? -7.464 9.224 -12.501 1.00 59.81 102 PRO A N 1
ATOM 732 C CA . PRO A 1 102 ? -7.145 7.813 -12.678 1.00 59.81 102 PRO A CA 1
ATOM 733 C C . PRO A 1 102 ? -5.702 7.471 -12.304 1.00 59.81 102 PRO A C 1
ATOM 735 O O . PRO A 1 102 ? -4.764 8.014 -12.877 1.00 59.81 102 PRO A O 1
ATOM 738 N N . ILE A 1 103 ? -5.553 6.503 -11.398 1.00 66.75 103 ILE A N 1
ATOM 739 C CA . ILE A 1 103 ? -4.317 5.724 -11.278 1.00 66.75 103 ILE A CA 1
ATOM 740 C C . ILE A 1 103 ? -4.174 4.933 -12.590 1.00 66.75 103 ILE A C 1
ATOM 742 O O . ILE A 1 103 ? -5.097 4.201 -12.959 1.00 66.75 103 ILE A O 1
ATOM 746 N N . GLY A 1 104 ? -3.076 5.100 -13.326 1.00 64.38 104 GLY A N 1
ATOM 747 C CA . GLY A 1 104 ? -2.837 4.443 -14.614 1.00 64.38 104 GLY A CA 1
ATOM 748 C C . GLY A 1 104 ? -1.373 4.488 -15.070 1.00 64.38 104 GLY A C 1
ATOM 749 O O . GLY A 1 104 ? -0.553 5.087 -14.392 1.00 64.38 104 GLY A O 1
ATOM 750 N N . ALA A 1 105 ? -1.099 3.830 -16.211 1.00 61.53 105 ALA A N 1
ATOM 751 C CA . ALA A 1 105 ? 0.160 3.646 -16.973 1.00 61.53 105 ALA A CA 1
ATOM 752 C C . ALA A 1 105 ? 1.416 3.192 -16.199 1.00 61.53 105 ALA A C 1
ATOM 754 O O . ALA A 1 105 ? 2.062 2.224 -16.606 1.00 61.53 105 ALA A O 1
ATOM 755 N N . THR A 1 106 ? 1.720 3.834 -15.076 1.00 80.69 106 THR A N 1
ATOM 756 C CA . THR A 1 106 ? 2.869 3.541 -14.227 1.00 80.69 106 THR A CA 1
ATOM 757 C C . THR A 1 106 ? 2.529 3.738 -12.755 1.00 80.69 106 THR A C 1
ATOM 759 O O . THR A 1 106 ? 2.356 4.863 -12.281 1.00 80.69 106 THR A O 1
ATOM 762 N N . SER A 1 107 ? 2.432 2.640 -12.004 1.00 84.75 107 SER A N 1
ATOM 763 C CA . SER A 1 107 ? 2.184 2.703 -10.563 1.00 84.75 107 SER A CA 1
ATOM 764 C C . SER A 1 107 ? 2.803 1.547 -9.799 1.00 84.75 107 SER A C 1
ATOM 766 O O . SER A 1 107 ? 2.727 0.411 -10.258 1.00 84.75 107 SER A O 1
ATOM 768 N N . THR A 1 108 ? 3.303 1.826 -8.600 1.00 85.25 108 THR A N 1
ATOM 769 C CA . THR A 1 108 ? 3.701 0.812 -7.617 1.00 85.25 108 THR A CA 1
ATOM 770 C C . THR A 1 108 ? 2.739 0.827 -6.451 1.00 85.25 108 THR A C 1
ATOM 772 O O . THR A 1 108 ? 2.425 1.892 -5.927 1.00 85.25 108 THR A O 1
ATOM 775 N N . TRP A 1 109 ? 2.313 -0.360 -6.043 1.00 86.12 109 TRP A N 1
ATOM 776 C CA . TRP A 1 109 ? 1.413 -0.599 -4.928 1.00 86.12 109 TRP A CA 1
ATOM 777 C C . TRP A 1 109 ? 2.105 -1.494 -3.922 1.00 86.12 109 TRP A C 1
ATOM 779 O O . TRP A 1 109 ? 2.332 -2.658 -4.238 1.00 86.12 109 TRP A O 1
ATOM 789 N N . SER A 1 110 ? 2.407 -0.976 -2.735 1.00 85.25 110 SER A N 1
ATOM 790 C CA . SER A 1 110 ? 2.892 -1.779 -1.615 1.00 85.25 110 SER A CA 1
ATOM 791 C C . SER A 1 110 ? 1.791 -1.977 -0.588 1.00 85.25 110 SER A C 1
ATOM 793 O O . SER A 1 110 ? 1.405 -1.032 0.106 1.00 85.25 110 SER A O 1
ATOM 795 N N . THR A 1 111 ? 1.354 -3.226 -0.444 1.00 87.50 111 THR A N 1
ATOM 796 C CA . THR A 1 111 ? 0.382 -3.630 0.563 1.00 87.50 111 THR A CA 1
ATOM 797 C C . THR A 1 111 ? 1.096 -3.885 1.883 1.00 87.50 111 THR A C 1
ATOM 799 O O . THR A 1 111 ? 1.897 -4.811 2.032 1.00 87.50 111 THR A O 1
ATOM 802 N N . LEU A 1 112 ? 0.757 -3.088 2.882 1.00 88.56 112 LEU A N 1
ATOM 803 C CA . LEU A 1 112 ? 1.220 -3.190 4.256 1.00 88.56 112 LEU A CA 1
ATOM 804 C C . LEU A 1 112 ? 0.057 -3.662 5.121 1.00 88.56 112 LEU A C 1
ATOM 806 O O . LEU A 1 112 ? -1.001 -3.038 5.160 1.00 88.56 112 LEU A O 1
ATOM 810 N N . LEU A 1 113 ? 0.242 -4.764 5.834 1.00 90.31 113 LEU A N 1
ATOM 811 C CA . LEU A 1 113 ? -0.761 -5.289 6.751 1.00 90.31 113 LEU A CA 1
ATOM 812 C C . LEU A 1 113 ? -0.412 -4.842 8.164 1.00 90.31 113 LEU A C 1
ATOM 814 O O . LEU A 1 113 ? 0.699 -5.100 8.625 1.00 90.31 113 LEU A O 1
ATOM 818 N N . THR A 1 114 ? -1.346 -4.220 8.877 1.00 91.50 114 THR A N 1
ATOM 819 C CA . THR A 1 114 ? -1.172 -3.929 10.304 1.00 91.50 114 THR A CA 1
ATOM 820 C C . THR A 1 114 ? -2.061 -4.812 11.144 1.00 91.50 114 THR A C 1
ATOM 822 O O . THR A 1 114 ? -3.230 -5.028 10.829 1.00 91.50 114 THR A O 1
ATOM 825 N N . LYS A 1 115 ? -1.498 -5.344 12.226 1.00 93.25 115 LYS A N 1
ATOM 826 C CA . LYS A 1 115 ? -2.244 -6.127 13.209 1.00 93.25 115 LYS A CA 1
ATOM 827 C C . LYS A 1 115 ? -3.324 -5.256 13.845 1.00 93.25 115 LYS A C 1
ATOM 829 O O . LYS A 1 115 ? -3.054 -4.135 14.273 1.00 93.25 115 LYS A O 1
ATOM 834 N N . VAL A 1 116 ? -4.531 -5.801 13.923 1.00 93.31 116 VAL A N 1
ATOM 835 C CA . VAL A 1 116 ? -5.681 -5.171 14.575 1.00 93.31 116 VAL A CA 1
ATOM 836 C C . VAL A 1 116 ? -5.723 -5.601 16.036 1.00 93.31 116 VAL A C 1
ATOM 838 O O . VAL A 1 116 ? -5.632 -6.794 16.333 1.00 93.31 116 VAL A O 1
ATOM 841 N N . ASP A 1 117 ? -5.915 -4.650 16.954 1.00 92.06 117 ASP A N 1
ATOM 842 C CA . ASP A 1 117 ? -6.211 -4.988 18.346 1.00 92.06 117 ASP A CA 1
ATOM 843 C C . ASP A 1 117 ? -7.678 -5.412 18.467 1.00 92.06 117 ASP A C 1
ATOM 845 O O . ASP A 1 117 ? -8.600 -4.602 18.606 1.00 92.06 117 ASP A O 1
ATOM 849 N N . THR A 1 118 ? -7.905 -6.723 18.417 1.00 92.94 118 THR A N 1
ATOM 850 C CA . THR A 1 118 ? -9.251 -7.291 18.473 1.00 92.94 118 THR A CA 1
ATOM 851 C C . THR A 1 118 ? -9.940 -7.115 19.827 1.00 92.94 118 THR A C 1
ATOM 853 O O . THR A 1 118 ? -11.138 -7.377 19.914 1.00 92.94 118 THR A O 1
ATOM 856 N N . SER A 1 119 ? -9.228 -6.676 20.873 1.00 93.94 119 SER A N 1
ATOM 857 C CA . SER A 1 119 ? -9.823 -6.394 22.186 1.00 93.94 119 SER A CA 1
ATOM 858 C C . SER A 1 119 ? -10.606 -5.073 22.222 1.00 93.94 119 SER A C 1
ATOM 860 O O . SER A 1 119 ? -11.501 -4.911 23.053 1.00 93.94 119 SER A O 1
ATOM 862 N N . ILE A 1 120 ? -10.320 -4.153 21.296 1.00 91.88 120 ILE A N 1
ATOM 863 C CA . ILE A 1 120 ? -10.967 -2.840 21.184 1.00 91.88 120 ILE A CA 1
ATOM 864 C C . ILE A 1 120 ? -12.114 -2.928 20.164 1.00 91.88 120 ILE A C 1
ATOM 866 O O . ILE A 1 120 ? -11.840 -3.292 19.031 1.00 91.88 120 ILE A O 1
ATOM 870 N N . PRO A 1 121 ? -13.381 -2.588 20.467 1.00 89.88 121 PRO A N 1
ATOM 871 C CA . PRO A 1 121 ? -14.489 -2.725 19.511 1.00 89.88 121 PRO A CA 1
ATOM 872 C C . PRO A 1 121 ? -14.299 -1.956 18.190 1.00 89.88 121 PRO A C 1
ATOM 874 O O . PRO A 1 121 ? -13.697 -0.883 18.164 1.00 89.88 121 PRO A O 1
ATOM 877 N N . VAL A 1 122 ? -14.875 -2.468 17.095 1.00 85.56 122 VAL A N 1
ATOM 878 C CA . VAL A 1 122 ? -14.859 -1.810 15.771 1.00 85.56 122 VAL A CA 1
ATOM 879 C C . VAL A 1 122 ? -15.385 -0.374 15.863 1.00 85.56 122 VAL A C 1
ATOM 881 O O . VAL A 1 122 ? -16.418 -0.125 16.484 1.00 85.56 122 VAL A O 1
ATOM 884 N N . GLY A 1 123 ? -14.669 0.561 15.232 1.00 80.38 123 GLY A N 1
ATOM 885 C CA . GLY A 1 123 ? -14.994 1.990 15.235 1.00 80.38 123 GLY A CA 1
ATOM 886 C C . GLY A 1 123 ? -14.606 2.724 16.522 1.00 80.38 123 GLY A C 1
ATOM 887 O O . GLY A 1 123 ? -15.013 3.869 16.710 1.00 80.38 123 GLY A O 1
ATOM 888 N N . THR A 1 124 ? -13.854 2.074 17.415 1.00 85.19 124 THR A N 1
ATOM 889 C CA . THR A 1 124 ? -13.286 2.711 18.607 1.00 85.19 124 THR A CA 1
ATOM 890 C C . THR A 1 124 ? -11.835 3.100 18.349 1.00 85.19 124 THR A C 1
ATOM 892 O O . THR A 1 124 ? -11.024 2.265 17.942 1.00 85.19 124 THR A O 1
ATOM 895 N N . THR A 1 125 ? -11.500 4.352 18.674 1.00 84.25 125 THR A N 1
ATOM 896 C CA . THR A 1 125 ? -10.139 4.887 18.577 1.00 84.25 125 THR A CA 1
ATOM 897 C C . THR A 1 125 ? -9.125 3.956 19.240 1.00 84.25 125 THR A C 1
ATOM 899 O O . THR A 1 125 ? -9.309 3.530 20.380 1.00 84.25 125 THR A O 1
ATOM 902 N N . GLY A 1 126 ? -8.022 3.694 18.540 1.00 84.19 126 GLY A N 1
ATOM 903 C CA . GLY A 1 126 ? -6.934 2.843 19.025 1.00 84.19 126 GLY A CA 1
ATOM 904 C C . GLY A 1 126 ? -7.028 1.388 18.571 1.00 84.19 126 GLY A C 1
ATOM 905 O O . GLY A 1 126 ? -6.064 0.656 18.761 1.00 84.19 126 GLY A O 1
ATOM 906 N N . ARG A 1 127 ? -8.125 0.974 17.917 1.00 90.56 127 ARG A N 1
ATOM 907 C CA . ARG A 1 127 ? -8.226 -0.360 17.300 1.00 90.56 127 ARG A CA 1
ATOM 908 C C . ARG A 1 127 ? -7.206 -0.572 16.177 1.00 90.56 127 ARG A C 1
ATOM 910 O O . ARG A 1 127 ? -6.685 -1.676 16.017 1.00 90.56 127 ARG A O 1
ATOM 917 N N . TYR A 1 128 ? -6.948 0.480 15.401 1.00 87.56 128 TYR A N 1
ATOM 918 C CA . TYR A 1 128 ? -6.060 0.451 14.244 1.00 87.56 128 TYR A CA 1
ATOM 919 C C . TYR A 1 128 ? -4.808 1.277 14.498 1.00 87.56 128 TYR A C 1
ATOM 921 O O . TYR A 1 128 ? -4.859 2.368 15.069 1.00 87.56 128 TYR A O 1
ATOM 929 N N . VAL A 1 129 ? -3.690 0.754 14.016 1.00 82.75 129 VAL A N 1
ATOM 930 C CA . VAL A 1 129 ? -2.374 1.373 14.114 1.00 82.75 129 VAL A CA 1
ATOM 931 C C . VAL A 1 129 ? -1.894 1.661 12.696 1.00 82.75 129 VAL A C 1
ATOM 933 O O . VAL A 1 129 ? -2.045 0.814 11.810 1.00 82.75 129 VAL A O 1
ATOM 936 N N . PHE A 1 130 ? -1.339 2.852 12.473 1.00 80.94 130 PHE A N 1
ATOM 937 C CA . PHE A 1 130 ? -0.662 3.157 11.216 1.00 80.94 130 PHE A CA 1
ATOM 938 C C . PHE A 1 130 ? 0.575 2.238 11.068 1.00 80.94 130 PHE A C 1
ATOM 940 O O . PHE A 1 130 ? 1.291 2.011 12.044 1.00 80.94 130 PHE A O 1
ATOM 947 N N . PRO A 1 131 ? 0.861 1.688 9.878 1.00 80.81 131 PRO A N 1
ATOM 948 C CA . PRO A 1 131 ? 2.115 1.013 9.574 1.00 80.81 131 PRO A CA 1
ATOM 949 C C . PRO A 1 131 ? 3.312 1.792 10.076 1.00 80.81 131 PRO A C 1
ATOM 951 O O . PRO A 1 131 ? 3.342 3.005 9.944 1.00 80.81 131 PRO A O 1
ATOM 954 N N . PHE A 1 132 ? 4.301 1.087 10.615 1.00 77.62 132 PHE A N 1
ATOM 955 C CA . PHE A 1 132 ? 5.567 1.657 11.090 1.00 77.62 132 PHE A CA 1
ATOM 956 C C . PHE A 1 132 ? 5.487 2.585 12.318 1.00 77.62 132 PHE A C 1
ATOM 958 O O . PHE A 1 132 ? 6.536 2.982 12.818 1.00 77.62 132 PHE A O 1
ATOM 965 N N . THR A 1 133 ? 4.311 2.906 12.882 1.00 79.12 133 THR A N 1
ATOM 966 C CA . THR A 1 133 ? 4.260 3.641 14.172 1.00 79.12 133 THR A CA 1
ATOM 967 C C . THR A 1 133 ? 4.601 2.769 15.371 1.00 79.12 133 THR A C 1
ATOM 969 O O . THR A 1 133 ? 4.839 3.276 16.467 1.00 79.12 133 THR A O 1
ATOM 972 N N . THR A 1 134 ? 4.538 1.449 15.215 1.00 82.19 134 THR A N 1
ATOM 973 C CA . THR A 1 134 ? 4.729 0.501 16.311 1.00 82.19 134 THR A CA 1
ATOM 974 C C . THR A 1 134 ? 5.516 -0.694 15.810 1.00 82.19 134 THR A C 1
ATOM 976 O O . THR A 1 134 ? 5.123 -1.361 14.855 1.00 82.19 134 THR A O 1
ATOM 979 N N . GLU A 1 135 ? 6.643 -0.964 16.456 1.00 83.19 135 GLU A N 1
ATOM 980 C CA . GLU A 1 135 ? 7.497 -2.093 16.108 1.00 83.19 135 GLU A CA 1
ATOM 981 C C . GLU A 1 135 ? 6.723 -3.421 16.210 1.00 83.19 135 GLU A C 1
ATOM 983 O O . GLU A 1 135 ? 5.940 -3.639 17.136 1.00 83.19 135 GLU A O 1
ATOM 988 N N . GLY A 1 136 ? 6.904 -4.305 15.226 1.00 84.75 136 GLY A N 1
ATOM 989 C CA . GLY A 1 136 ? 6.269 -5.628 15.195 1.00 84.75 136 GLY A CA 1
ATOM 990 C C . GLY A 1 136 ? 4.766 -5.648 14.870 1.00 84.75 136 GLY A C 1
ATOM 991 O O . GLY A 1 136 ? 4.165 -6.732 14.866 1.00 84.75 136 GLY A O 1
ATOM 992 N N . SER A 1 137 ? 4.147 -4.494 14.586 1.00 86.12 137 SER A N 1
ATOM 993 C CA . SER A 1 137 ? 2.725 -4.402 14.215 1.00 86.12 137 SER A CA 1
ATOM 994 C C . SER A 1 137 ? 2.464 -4.569 12.717 1.00 86.12 137 SER A C 1
ATOM 996 O O . SER A 1 137 ? 1.326 -4.831 12.336 1.00 86.12 137 SER A O 1
ATOM 998 N N . THR A 1 138 ? 3.494 -4.417 11.881 1.00 88.12 138 THR A N 1
ATOM 999 C CA . THR A 1 138 ? 3.373 -4.347 10.417 1.00 88.12 138 THR A CA 1
ATOM 1000 C C . THR A 1 138 ? 3.978 -5.583 9.751 1.00 88.12 138 THR A C 1
ATOM 1002 O O . THR A 1 138 ? 5.036 -6.053 10.165 1.00 88.12 138 THR A O 1
ATOM 1005 N N . LEU A 1 139 ? 3.308 -6.098 8.722 1.00 87.31 139 LEU A N 1
ATOM 1006 C CA . LEU A 1 139 ? 3.751 -7.185 7.849 1.00 87.31 139 LEU A CA 1
ATOM 1007 C C . LEU A 1 139 ? 3.711 -6.690 6.396 1.00 87.31 139 LEU A C 1
ATOM 1009 O O . LEU A 1 139 ? 2.796 -5.952 6.028 1.00 87.31 139 LEU A O 1
ATOM 1013 N N . LEU A 1 140 ? 4.654 -7.117 5.555 1.00 85.00 140 LEU A N 1
ATOM 1014 C CA . LEU A 1 140 ? 4.570 -6.874 4.114 1.00 85.00 140 LEU A CA 1
ATOM 1015 C C . LEU A 1 140 ? 3.575 -7.871 3.501 1.00 85.00 140 LEU A C 1
ATOM 1017 O O . LEU A 1 140 ? 3.802 -9.078 3.530 1.00 85.00 140 LEU A O 1
ATOM 1021 N N . GLY A 1 141 ? 2.450 -7.369 2.992 1.00 80.75 141 GLY A N 1
ATOM 1022 C CA . GLY A 1 141 ? 1.418 -8.172 2.324 1.00 80.75 141 GLY A CA 1
ATOM 1023 C C . GLY A 1 141 ? 1.760 -8.514 0.871 1.00 80.75 141 GLY A C 1
ATOM 1024 O O . GLY A 1 141 ? 1.215 -9.473 0.318 1.00 80.75 141 GLY A O 1
ATOM 1025 N N . GLY A 1 142 ? 2.676 -7.745 0.282 1.00 82.31 142 GLY A N 1
ATOM 1026 C CA . GLY A 1 142 ? 3.172 -7.883 -1.083 1.00 82.31 142 GLY A CA 1
ATOM 1027 C C . GLY A 1 142 ? 3.255 -6.526 -1.771 1.00 82.31 142 GLY A C 1
ATOM 1028 O O . GLY A 1 142 ? 2.895 -5.501 -1.191 1.00 82.31 142 GLY A O 1
ATOM 1029 N N . PHE A 1 143 ? 3.716 -6.518 -3.015 1.00 82.88 143 PHE A N 1
ATOM 1030 C CA . PHE A 1 143 ? 3.585 -5.349 -3.869 1.00 82.88 143 PHE A CA 1
ATOM 1031 C C . PHE A 1 143 ? 3.448 -5.734 -5.338 1.00 82.88 143 PHE A C 1
ATOM 1033 O O . PHE A 1 143 ? 3.833 -6.824 -5.764 1.00 82.88 143 PHE A O 1
ATOM 1040 N N . THR A 1 144 ? 2.883 -4.815 -6.110 1.00 82.75 144 THR A N 1
ATOM 1041 C CA . THR A 1 144 ? 2.740 -4.931 -7.562 1.00 82.75 144 THR A CA 1
ATOM 1042 C C . THR A 1 144 ? 3.202 -3.645 -8.219 1.00 82.75 144 THR A C 1
ATOM 1044 O O . THR A 1 144 ? 3.103 -2.565 -7.633 1.00 82.75 144 THR A O 1
ATOM 1047 N N . THR A 1 145 ? 3.688 -3.764 -9.446 1.00 84.50 145 THR A N 1
ATOM 1048 C CA . THR A 1 145 ? 4.064 -2.614 -10.262 1.00 84.50 145 THR A CA 1
ATOM 1049 C C . THR A 1 145 ? 3.427 -2.762 -11.626 1.00 84.50 145 THR A C 1
ATOM 1051 O O . THR A 1 145 ? 3.523 -3.818 -12.234 1.00 84.50 145 THR A O 1
ATOM 1054 N N . THR A 1 146 ? 2.822 -1.700 -12.132 1.00 83.56 146 THR A N 1
ATOM 1055 C CA . THR A 1 146 ? 2.525 -1.563 -13.556 1.00 83.56 146 THR A CA 1
ATOM 1056 C C . THR A 1 146 ? 3.518 -0.562 -14.120 1.00 83.56 146 THR A C 1
ATOM 1058 O O . THR A 1 146 ? 3.659 0.515 -13.545 1.00 83.56 146 THR A O 1
ATOM 1061 N N . MET A 1 147 ? 4.217 -0.903 -15.199 1.00 83.81 147 MET A N 1
ATOM 1062 C CA . MET A 1 147 ? 5.104 0.017 -15.913 1.00 83.81 147 MET A CA 1
ATOM 1063 C C . MET A 1 147 ? 5.100 -0.290 -17.404 1.00 83.81 147 MET A C 1
ATOM 1065 O O . MET A 1 147 ? 5.162 -1.459 -17.781 1.00 83.81 147 MET A O 1
ATOM 1069 N N . ASN A 1 148 ? 5.015 0.745 -18.248 1.00 82.25 148 ASN A N 1
ATOM 1070 C CA . ASN A 1 148 ? 4.919 0.594 -19.704 1.00 82.25 148 ASN A CA 1
ATOM 1071 C C . ASN A 1 148 ? 3.825 -0.412 -20.125 1.00 82.25 148 ASN A C 1
ATOM 1073 O O . ASN A 1 148 ? 4.086 -1.353 -20.875 1.00 82.25 148 ASN A O 1
ATOM 1077 N N . ASP A 1 149 ? 2.612 -0.261 -19.579 1.00 79.06 149 ASP A N 1
ATOM 1078 C CA . ASP A 1 149 ? 1.460 -1.153 -19.816 1.00 79.06 149 ASP A CA 1
ATOM 1079 C C . ASP A 1 149 ? 1.687 -2.637 -19.439 1.00 79.06 149 ASP A C 1
ATOM 1081 O O . ASP A 1 149 ? 0.913 -3.511 -19.835 1.00 79.06 149 ASP A O 1
ATOM 1085 N N . THR A 1 150 ? 2.727 -2.935 -18.653 1.00 81.50 150 THR A N 1
ATOM 1086 C CA . THR A 1 150 ? 3.064 -4.288 -18.189 1.00 81.50 150 THR A CA 1
ATOM 1087 C C . THR A 1 150 ? 2.885 -4.393 -16.679 1.00 81.50 150 THR A C 1
ATOM 1089 O O . THR A 1 150 ? 3.438 -3.585 -15.937 1.00 81.50 150 THR A O 1
ATOM 1092 N N . ASP A 1 151 ? 2.122 -5.392 -16.227 1.00 81.38 151 ASP A N 1
ATOM 1093 C CA . ASP A 1 151 ? 1.913 -5.695 -14.808 1.00 81.38 151 ASP A CA 1
ATOM 1094 C C . ASP A 1 151 ? 2.958 -6.706 -14.307 1.00 81.38 151 ASP A C 1
ATOM 1096 O O . ASP A 1 151 ? 3.093 -7.790 -14.871 1.00 81.38 151 ASP A O 1
ATOM 1100 N N . TYR A 1 152 ? 3.614 -6.378 -13.199 1.00 80.75 152 TYR A N 1
ATOM 1101 C CA . TYR A 1 152 ? 4.611 -7.180 -12.492 1.00 80.75 152 TYR A CA 1
ATOM 1102 C C . TYR A 1 152 ? 4.092 -7.535 -11.095 1.00 80.75 152 TYR A C 1
ATOM 1104 O O . TYR A 1 152 ? 3.515 -6.688 -10.399 1.00 80.75 152 TYR A O 1
ATOM 1112 N N . SER A 1 153 ? 4.274 -8.791 -10.681 1.00 79.25 153 SER A N 1
ATOM 1113 C CA . SER A 1 153 ? 3.810 -9.307 -9.388 1.00 79.25 153 SER A CA 1
ATOM 1114 C C . SER A 1 153 ? 4.967 -9.962 -8.647 1.00 79.25 153 SER A C 1
ATOM 1116 O O . SER A 1 153 ? 5.484 -11.004 -9.040 1.00 79.25 153 SER A O 1
ATOM 1118 N N . TYR A 1 154 ? 5.375 -9.356 -7.539 1.00 75.69 154 TYR A N 1
ATOM 1119 C CA . TYR A 1 154 ? 6.619 -9.729 -6.880 1.00 75.69 154 TYR A CA 1
ATOM 1120 C C . TYR A 1 154 ? 6.398 -10.798 -5.813 1.00 75.69 154 TYR A C 1
ATOM 1122 O O . TYR A 1 154 ? 5.390 -10.810 -5.102 1.00 75.69 154 TYR A O 1
ATOM 1130 N N . GLY A 1 155 ? 7.355 -11.723 -5.727 1.00 66.88 155 GLY A N 1
ATOM 1131 C CA . GLY A 1 155 ? 7.315 -12.834 -4.782 1.00 66.88 155 GLY A CA 1
ATOM 1132 C C . GLY A 1 155 ? 7.582 -12.417 -3.331 1.00 66.88 155 GLY A C 1
ATOM 1133 O O . GLY A 1 155 ? 7.967 -11.290 -3.031 1.00 66.88 155 GLY A O 1
ATOM 1134 N N . ALA A 1 156 ? 7.435 -13.372 -2.410 1.00 66.56 156 ALA A N 1
ATOM 1135 C CA . ALA A 1 156 ? 7.571 -13.155 -0.964 1.00 66.56 156 ALA A CA 1
ATOM 1136 C C . ALA A 1 156 ? 8.974 -12.712 -0.488 1.00 66.56 156 ALA A C 1
ATOM 1138 O O . ALA A 1 156 ? 9.133 -12.355 0.674 1.00 66.56 156 ALA A O 1
ATOM 1139 N N . SER A 1 157 ? 9.990 -12.762 -1.353 1.00 69.12 157 SER A N 1
ATOM 1140 C CA . SER A 1 157 ? 11.370 -12.348 -1.061 1.00 69.12 157 SER A CA 1
ATOM 1141 C C . SER A 1 157 ? 11.633 -10.865 -1.308 1.00 69.12 157 SER A C 1
ATOM 1143 O O . SER A 1 157 ? 12.784 -10.440 -1.304 1.00 69.12 157 SER A O 1
ATOM 1145 N N . ALA A 1 158 ? 10.597 -10.098 -1.616 1.00 75.62 158 ALA A N 1
ATOM 1146 C CA . ALA A 1 158 ? 10.743 -8.694 -1.904 1.00 75.62 158 ALA A CA 1
ATOM 1147 C C . ALA A 1 158 ? 10.852 -7.853 -0.618 1.00 75.62 158 ALA A C 1
ATOM 1149 O O . ALA A 1 158 ? 10.268 -8.190 0.412 1.00 75.62 158 ALA A O 1
ATOM 1150 N N . GLU A 1 159 ? 11.610 -6.763 -0.686 1.00 78.56 159 GLU A N 1
ATOM 1151 C CA . GLU A 1 159 ? 12.006 -5.935 0.453 1.00 78.56 159 GLU A CA 1
ATOM 1152 C C . GLU A 1 159 ? 11.452 -4.510 0.299 1.00 78.56 159 GLU A C 1
ATOM 1154 O O . GLU A 1 159 ? 11.461 -3.927 -0.791 1.00 78.56 159 GLU A O 1
ATOM 1159 N N . PHE A 1 160 ? 10.950 -3.956 1.406 1.00 81.75 160 PHE A N 1
ATOM 1160 C CA . PHE A 1 160 ? 10.466 -2.580 1.520 1.00 81.75 160 PHE A CA 1
ATOM 1161 C C . PHE A 1 160 ? 11.189 -1.908 2.685 1.00 81.75 160 PHE A C 1
ATOM 1163 O O . PHE A 1 160 ? 10.862 -2.149 3.849 1.00 81.75 160 PHE A O 1
ATOM 1170 N N . ASP A 1 161 ? 12.156 -1.056 2.359 1.00 79.94 161 ASP A N 1
ATOM 1171 C CA . ASP A 1 161 ? 13.048 -0.428 3.327 1.00 79.94 161 ASP A CA 1
ATOM 1172 C C . ASP A 1 161 ? 12.747 1.061 3.455 1.00 79.94 161 ASP A C 1
ATOM 1174 O O . ASP A 1 161 ? 13.104 1.868 2.596 1.00 79.94 161 ASP A O 1
ATOM 1178 N N . VAL A 1 162 ? 12.106 1.447 4.556 1.00 79.56 162 VAL A N 1
ATOM 1179 C CA . VAL A 1 162 ? 11.858 2.856 4.887 1.00 79.56 162 VAL A CA 1
ATOM 1180 C C . VAL A 1 162 ? 13.062 3.423 5.625 1.00 79.56 162 VAL A C 1
ATOM 1182 O O . VAL A 1 162 ? 13.463 2.899 6.663 1.00 79.56 162 VAL A O 1
ATOM 1185 N N . THR A 1 163 ? 13.611 4.526 5.126 1.00 78.44 163 THR A N 1
ATOM 1186 C CA . THR A 1 163 ? 14.727 5.237 5.767 1.00 78.44 163 THR A CA 1
ATOM 1187 C C . THR A 1 163 ? 14.265 6.473 6.533 1.00 78.44 163 THR A C 1
ATOM 1189 O O . THR A 1 163 ? 14.903 6.859 7.510 1.00 78.44 163 THR A O 1
ATOM 1192 N N . GLU A 1 164 ? 13.138 7.071 6.139 1.00 75.19 164 GLU A N 1
ATOM 1193 C CA . GLU A 1 164 ? 12.538 8.221 6.816 1.00 75.19 164 GLU A CA 1
ATOM 1194 C C . GLU A 1 164 ? 11.014 8.212 6.637 1.00 75.19 164 GLU A C 1
ATOM 1196 O O . GLU A 1 164 ? 10.517 7.961 5.542 1.00 75.19 164 GLU A O 1
ATOM 1201 N N . LEU A 1 165 ? 10.254 8.506 7.695 1.00 74.44 165 LEU A N 1
ATOM 1202 C CA . LEU A 1 165 ? 8.797 8.645 7.630 1.00 74.44 165 LEU A CA 1
ATOM 1203 C C . LEU A 1 165 ? 8.313 9.722 8.603 1.00 74.44 165 LEU A C 1
ATOM 1205 O O . LEU A 1 165 ? 8.564 9.654 9.805 1.00 74.44 165 LEU A O 1
ATOM 1209 N N . THR A 1 166 ? 7.553 10.676 8.075 1.00 73.12 166 THR A N 1
ATOM 1210 C CA . THR A 1 166 ? 6.839 11.714 8.815 1.00 73.12 166 THR A CA 1
ATOM 1211 C C . THR A 1 166 ? 5.353 11.621 8.488 1.00 73.12 166 THR A C 1
ATOM 1213 O O . THR A 1 166 ? 4.960 11.689 7.326 1.00 73.12 166 THR A O 1
ATOM 1216 N N . TYR A 1 167 ? 4.497 11.491 9.501 1.00 69.38 167 TYR A N 1
ATOM 1217 C CA . TYR A 1 167 ? 3.048 11.466 9.289 1.00 69.38 167 TYR A CA 1
ATOM 1218 C C . TYR A 1 167 ? 2.498 12.848 8.950 1.00 69.38 167 TYR A C 1
ATOM 1220 O O . TYR A 1 167 ? 2.981 13.866 9.448 1.00 69.38 167 TYR A O 1
ATOM 1228 N N . ALA A 1 168 ? 1.439 12.867 8.141 1.00 68.12 168 ALA A N 1
ATOM 1229 C CA . ALA A 1 168 ? 0.678 14.081 7.900 1.00 68.12 168 ALA A CA 1
ATOM 1230 C C . ALA A 1 168 ? 0.018 14.575 9.195 1.00 68.12 168 ALA A C 1
ATOM 1232 O O . ALA A 1 168 ? -0.440 13.793 10.029 1.00 68.12 168 ALA A O 1
ATOM 1233 N N . THR A 1 169 ? -0.059 15.891 9.332 1.00 69.00 169 THR A N 1
ATOM 1234 C CA . THR A 1 169 ? -0.764 16.589 10.410 1.00 69.00 169 THR A CA 1
ATOM 1235 C C . THR A 1 169 ? -1.876 17.449 9.813 1.00 69.00 169 THR A C 1
ATOM 1237 O O . THR A 1 169 ? -1.978 17.586 8.595 1.00 69.00 169 THR A O 1
ATOM 1240 N N . GLU A 1 170 ? -2.701 18.078 10.651 1.00 68.62 170 GLU A N 1
ATOM 1241 C CA . GLU A 1 170 ? -3.720 19.023 10.166 1.00 68.62 170 GLU A CA 1
ATOM 1242 C C . GLU A 1 170 ? -3.121 20.218 9.404 1.00 68.62 170 GLU A C 1
ATOM 1244 O O . GLU A 1 170 ? -3.803 20.835 8.589 1.00 68.62 170 GLU A O 1
ATOM 1249 N N . SER A 1 171 ? -1.855 20.558 9.667 1.00 72.12 171 SER A N 1
ATOM 1250 C CA . SER A 1 171 ? -1.195 21.758 9.150 1.00 72.12 171 SER A CA 1
ATOM 1251 C C . SER A 1 171 ? -0.075 21.488 8.141 1.00 72.12 171 SER A C 1
ATOM 1253 O O . SER A 1 171 ? 0.419 22.440 7.536 1.00 72.12 171 SER A O 1
ATOM 1255 N N . ALA A 1 172 ? 0.331 20.231 7.940 1.00 67.75 172 ALA A N 1
ATOM 1256 C CA . ALA A 1 172 ? 1.416 19.860 7.031 1.00 67.75 172 ALA A CA 1
ATOM 1257 C C . ALA A 1 172 ? 1.236 18.444 6.470 1.00 67.75 172 ALA A C 1
ATOM 1259 O O . ALA A 1 172 ? 0.833 17.531 7.194 1.00 67.75 172 ALA A O 1
ATOM 1260 N N . ALA A 1 173 ? 1.591 18.256 5.197 1.00 70.50 173 ALA A N 1
ATOM 1261 C CA . ALA A 1 173 ? 1.680 16.932 4.588 1.00 70.50 173 ALA A CA 1
ATOM 1262 C C . ALA A 1 173 ? 2.769 16.088 5.272 1.00 70.50 173 ALA A C 1
ATOM 1264 O O . ALA A 1 173 ? 3.748 16.622 5.795 1.00 70.50 173 ALA A O 1
ATOM 1265 N N . GLY A 1 174 ? 2.585 14.769 5.260 1.00 67.56 174 GLY A N 1
ATOM 1266 C CA . GLY A 1 174 ? 3.616 13.836 5.704 1.00 67.56 174 GLY A CA 1
ATOM 1267 C C . GLY A 1 174 ? 4.714 13.706 4.653 1.00 67.56 174 GLY A C 1
ATOM 1268 O O . GLY A 1 174 ? 4.562 14.196 3.537 1.00 67.56 174 GLY A O 1
ATOM 1269 N N . SER A 1 175 ? 5.797 13.011 4.970 1.00 73.25 175 SER A N 1
ATOM 1270 C CA . SER A 1 175 ? 6.836 12.634 4.010 1.00 73.25 175 SER A CA 1
ATOM 1271 C C . SER A 1 175 ? 7.254 11.188 4.225 1.00 73.25 175 SER A C 1
ATOM 1273 O O . SER A 1 175 ? 7.176 10.683 5.340 1.00 73.25 175 SER A O 1
ATOM 1275 N N . MET A 1 176 ? 7.709 10.513 3.175 1.00 74.44 176 MET A N 1
ATOM 1276 C CA . MET A 1 176 ? 8.346 9.206 3.311 1.00 74.44 176 MET A CA 1
ATOM 1277 C C . MET A 1 176 ? 9.498 9.072 2.323 1.00 74.44 176 MET A C 1
ATOM 1279 O O . MET A 1 176 ? 9.343 9.392 1.141 1.00 74.44 176 MET A O 1
ATOM 1283 N N . THR A 1 177 ? 10.619 8.564 2.830 1.00 75.44 177 THR A N 1
ATOM 1284 C CA . THR A 1 177 ? 11.775 8.121 2.059 1.00 75.44 177 THR A CA 1
ATOM 1285 C C . THR A 1 177 ? 11.899 6.612 2.198 1.00 75.44 177 THR A C 1
ATOM 1287 O O . THR A 1 177 ? 12.006 6.097 3.314 1.00 75.44 177 THR A O 1
ATOM 1290 N N . TYR A 1 178 ? 11.865 5.893 1.079 1.00 77.00 178 TYR A N 1
ATOM 1291 C CA . TYR A 1 178 ? 11.967 4.436 1.085 1.00 77.00 178 TYR A CA 1
ATOM 1292 C C . TYR A 1 178 ? 12.601 3.891 -0.197 1.00 77.00 178 TYR A C 1
ATOM 1294 O O . TYR A 1 178 ? 12.601 4.556 -1.239 1.00 77.00 178 TYR A O 1
ATOM 1302 N N . THR A 1 179 ? 13.085 2.654 -0.094 1.00 79.06 179 THR A N 1
ATOM 1303 C CA . THR A 1 179 ? 13.563 1.834 -1.202 1.00 79.06 179 THR A CA 1
ATOM 1304 C C . THR A 1 179 ? 12.711 0.575 -1.325 1.00 79.06 179 THR A C 1
ATOM 1306 O O . THR A 1 179 ? 12.420 -0.090 -0.333 1.00 79.06 179 THR A O 1
ATOM 1309 N N . LEU A 1 180 ? 12.321 0.236 -2.551 1.00 79.25 180 LEU A N 1
ATOM 1310 C CA . LEU A 1 180 ? 11.716 -1.055 -2.888 1.00 79.25 180 LEU A CA 1
ATOM 1311 C C . LEU A 1 180 ? 12.677 -1.870 -3.730 1.00 79.25 180 LEU A C 1
ATOM 1313 O O . LEU A 1 180 ? 13.199 -1.342 -4.711 1.00 79.25 180 LEU A O 1
ATOM 1317 N N . SER A 1 181 ? 12.850 -3.141 -3.375 1.00 78.81 181 SER A N 1
ATOM 1318 C CA . SER A 1 181 ? 13.627 -4.099 -4.161 1.00 78.81 181 SER A CA 1
ATOM 1319 C C . SER A 1 181 ? 12.909 -5.441 -4.235 1.00 78.81 181 SER A C 1
ATOM 1321 O O . SER A 1 181 ? 12.347 -5.908 -3.250 1.00 78.81 181 SER A O 1
ATOM 1323 N N . GLY A 1 182 ? 12.914 -6.099 -5.392 1.00 75.88 182 GLY A N 1
ATOM 1324 C CA . GLY A 1 182 ? 12.302 -7.423 -5.506 1.00 75.88 182 GLY A CA 1
ATOM 1325 C C . GLY A 1 182 ? 12.413 -8.049 -6.884 1.00 75.88 182 GLY A C 1
ATOM 1326 O O . GLY A 1 182 ? 12.725 -7.369 -7.865 1.00 75.88 182 GLY A O 1
ATOM 1327 N N . THR A 1 183 ? 12.122 -9.351 -6.927 1.00 74.56 183 THR A N 1
ATOM 1328 C CA . THR A 1 183 ? 12.064 -10.163 -8.145 1.00 74.56 183 THR A CA 1
ATOM 1329 C C . THR A 1 183 ? 10.643 -10.613 -8.450 1.00 74.56 183 THR A C 1
ATOM 1331 O O . THR A 1 183 ? 9.879 -10.940 -7.536 1.00 74.56 183 THR A O 1
ATOM 1334 N N . ASP A 1 184 ? 10.287 -10.607 -9.732 1.00 73.19 184 ASP A N 1
ATOM 1335 C CA . ASP A 1 184 ? 8.990 -11.097 -10.201 1.00 73.19 184 ASP A CA 1
ATOM 1336 C C . ASP A 1 184 ? 8.839 -12.594 -9.902 1.00 73.19 184 ASP A C 1
ATOM 1338 O O . ASP A 1 184 ? 9.819 -13.341 -9.914 1.00 73.19 184 ASP A O 1
ATOM 1342 N N . ALA A 1 185 ? 7.621 -13.025 -9.577 1.00 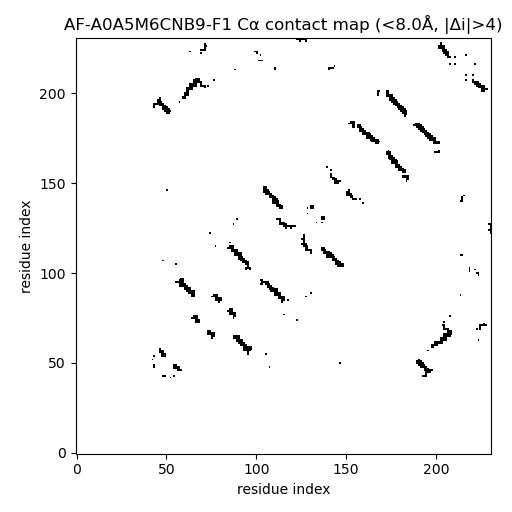67.38 185 ALA A N 1
ATOM 1343 C CA . ALA A 1 185 ? 7.360 -14.411 -9.197 1.00 67.38 185 ALA A CA 1
ATOM 1344 C C . ALA A 1 185 ? 7.485 -15.391 -10.378 1.00 67.38 185 ALA A C 1
ATOM 1346 O O . ALA A 1 185 ? 7.778 -16.570 -10.157 1.00 67.38 185 ALA A O 1
ATOM 1347 N N . ASP A 1 186 ? 7.274 -14.905 -11.606 1.00 69.31 186 ASP A N 1
ATOM 1348 C CA . ASP A 1 186 ? 7.179 -15.717 -12.820 1.00 69.31 186 ASP A CA 1
ATOM 1349 C C . ASP A 1 186 ? 8.456 -15.684 -13.685 1.00 69.31 186 ASP A C 1
ATOM 1351 O O . ASP A 1 186 ? 8.554 -16.432 -14.663 1.00 69.31 186 ASP A O 1
ATOM 1355 N N . ASP A 1 187 ? 9.461 -14.878 -13.321 1.00 59.28 187 ASP A N 1
ATOM 1356 C CA . ASP A 1 187 ? 10.698 -14.708 -14.089 1.00 59.28 187 ASP A CA 1
ATOM 1357 C C . ASP A 1 187 ? 11.968 -14.869 -13.233 1.00 59.28 187 ASP A C 1
ATOM 1359 O O . ASP A 1 187 ? 12.015 -14.593 -12.036 1.00 59.28 187 ASP A O 1
ATOM 1363 N N . THR A 1 188 ? 13.044 -15.326 -13.868 1.00 56.25 188 THR A N 1
ATOM 1364 C CA . THR A 1 188 ? 14.306 -15.682 -13.204 1.00 56.25 188 THR A CA 1
ATOM 1365 C C . THR A 1 188 ? 15.209 -14.489 -12.869 1.00 56.25 188 THR A C 1
ATOM 1367 O O . THR A 1 188 ? 16.144 -14.668 -12.087 1.00 56.25 188 THR A O 1
ATOM 1370 N N . SER A 1 189 ? 14.952 -13.281 -13.399 1.00 58.00 189 SER A N 1
ATOM 1371 C CA . SER A 1 189 ? 15.656 -12.055 -12.976 1.00 58.00 189 SER A CA 1
ATOM 1372 C C . SER A 1 189 ? 14.964 -10.754 -13.420 1.00 58.00 189 SER A C 1
ATOM 1374 O O . SER A 1 189 ? 15.508 -10.007 -14.234 1.00 58.00 189 SER A O 1
ATOM 1376 N N . ILE A 1 190 ? 13.785 -10.444 -12.879 1.00 63.62 190 ILE A N 1
ATOM 1377 C CA . ILE A 1 190 ? 13.246 -9.073 -12.947 1.00 63.62 190 ILE A CA 1
ATOM 1378 C C . ILE A 1 190 ? 13.713 -8.314 -11.711 1.00 63.62 190 ILE A C 1
ATOM 1380 O O . ILE A 1 190 ? 13.702 -8.875 -10.624 1.00 63.62 190 ILE A O 1
ATOM 1384 N N . THR A 1 191 ? 14.162 -7.068 -11.851 1.00 70.00 191 THR A N 1
ATOM 1385 C CA . THR A 1 191 ? 14.529 -6.225 -10.698 1.00 70.00 191 THR A CA 1
ATOM 1386 C C . THR A 1 191 ? 13.667 -4.975 -10.690 1.00 70.00 191 THR A C 1
ATOM 1388 O O . THR A 1 191 ? 13.728 -4.189 -11.636 1.00 70.00 191 THR A O 1
ATOM 1391 N N . LEU A 1 192 ? 12.891 -4.794 -9.619 1.00 78.38 192 LEU A N 1
ATOM 1392 C CA . LEU A 1 192 ? 12.297 -3.502 -9.278 1.00 78.38 192 LEU A CA 1
ATOM 1393 C C . LEU A 1 192 ? 13.269 -2.719 -8.408 1.00 78.38 192 LEU A C 1
ATOM 1395 O O . LEU A 1 192 ? 13.789 -3.262 -7.435 1.00 78.38 192 LEU A O 1
ATOM 1399 N N . LYS A 1 193 ? 13.452 -1.441 -8.724 1.00 77.06 193 LYS A N 1
ATOM 1400 C CA . LYS A 1 193 ? 13.972 -0.447 -7.791 1.00 77.06 193 LYS A CA 1
ATOM 1401 C C . LYS A 1 193 ? 12.991 0.708 -7.721 1.00 77.06 193 LYS A C 1
ATOM 1403 O O . LYS A 1 193 ? 12.394 1.104 -8.720 1.00 77.06 193 LYS A O 1
ATOM 1408 N N . THR A 1 194 ? 12.802 1.274 -6.544 1.00 76.00 194 THR A N 1
ATOM 1409 C CA . THR A 1 194 ? 12.082 2.542 -6.403 1.00 76.00 194 THR A CA 1
ATOM 1410 C C . THR A 1 194 ? 12.782 3.359 -5.349 1.00 76.00 194 THR A C 1
ATOM 1412 O O . THR A 1 194 ? 13.106 2.814 -4.299 1.00 76.00 194 THR A O 1
ATOM 1415 N N . ASN A 1 195 ? 12.996 4.642 -5.613 1.00 73.38 195 ASN A N 1
ATOM 1416 C CA . ASN A 1 195 ? 13.342 5.598 -4.581 1.00 73.38 195 ASN A CA 1
ATOM 1417 C C . ASN A 1 195 ? 12.330 6.733 -4.635 1.00 73.38 195 ASN A C 1
ATOM 1419 O O . ASN A 1 195 ? 12.141 7.395 -5.651 1.00 73.38 195 ASN A O 1
ATOM 1423 N N . LEU A 1 196 ? 11.647 6.959 -3.530 1.00 73.00 196 LEU A N 1
ATOM 1424 C CA . LEU A 1 196 ? 10.743 8.085 -3.426 1.00 73.00 196 LEU A CA 1
ATOM 1425 C C . LEU A 1 196 ? 11.176 8.945 -2.260 1.00 73.00 196 LEU A C 1
ATOM 1427 O O . LEU A 1 196 ? 11.498 8.431 -1.197 1.00 73.00 196 LEU A O 1
ATOM 1431 N N . LYS A 1 197 ? 11.114 10.251 -2.471 1.00 72.56 197 LYS A N 1
ATOM 1432 C CA . LYS A 1 197 ? 11.109 11.279 -1.446 1.00 72.56 197 LYS A CA 1
ATOM 1433 C C . LYS A 1 197 ? 9.876 12.134 -1.674 1.00 72.56 197 LYS A C 1
ATOM 1435 O O . LYS A 1 197 ? 9.912 13.210 -2.274 1.00 72.56 197 LYS A O 1
ATOM 1440 N N . GLY A 1 198 ? 8.754 11.566 -1.261 1.00 62.56 198 GLY A N 1
ATOM 1441 C CA . GLY A 1 198 ? 7.436 12.082 -1.580 1.00 62.56 198 GLY A CA 1
ATOM 1442 C C . GLY A 1 198 ? 6.790 12.689 -0.354 1.00 62.56 198 GLY A C 1
ATOM 1443 O O . GLY A 1 198 ? 6.825 12.101 0.729 1.00 62.56 198 GLY A O 1
ATOM 1444 N N . ALA A 1 199 ? 6.165 13.850 -0.533 1.00 65.00 199 ALA A N 1
ATOM 1445 C CA . ALA A 1 199 ? 5.150 14.306 0.399 1.00 65.00 199 ALA A CA 1
ATOM 1446 C C . ALA A 1 199 ? 3.904 13.418 0.237 1.00 65.00 199 ALA A C 1
ATOM 1448 O O . ALA A 1 199 ? 3.447 13.186 -0.881 1.00 65.00 199 ALA A O 1
ATOM 1449 N N . ILE A 1 200 ? 3.366 12.913 1.344 1.00 72.44 200 ILE A N 1
ATOM 1450 C CA . ILE A 1 200 ? 2.132 12.127 1.369 1.00 72.44 200 ILE A CA 1
ATOM 1451 C C . ILE A 1 200 ? 1.003 13.068 1.775 1.00 72.44 200 ILE A C 1
ATOM 1453 O O . ILE A 1 200 ? 0.922 13.521 2.924 1.00 72.44 200 ILE A O 1
ATOM 1457 N N . GLU A 1 201 ? 0.115 13.358 0.829 1.00 67.56 201 GLU A N 1
ATOM 1458 C CA . GLU A 1 201 ? -1.041 14.220 1.065 1.00 67.56 201 GLU A CA 1
ATOM 1459 C C . GLU A 1 201 ? -2.152 13.470 1.810 1.00 67.56 201 GLU A C 1
ATOM 1461 O O . GLU A 1 201 ? -3.166 13.091 1.234 1.00 67.56 201 GLU A O 1
ATOM 1466 N N . GLY A 1 202 ? -1.971 13.262 3.114 1.00 76.06 202 GLY A N 1
ATOM 1467 C CA . GLY A 1 202 ? -2.999 12.701 3.991 1.00 76.06 202 GLY A CA 1
ATOM 1468 C C . GLY A 1 202 ? -3.307 11.221 3.744 1.00 76.06 202 GLY A C 1
ATOM 1469 O O . GLY A 1 202 ? -2.535 10.485 3.134 1.00 76.06 202 GLY A O 1
ATOM 1470 N N . MET A 1 203 ? -4.439 10.771 4.284 1.00 83.25 203 MET A N 1
ATOM 1471 C CA . MET A 1 203 ? -4.875 9.377 4.231 1.00 83.25 203 MET A CA 1
ATOM 1472 C C . MET A 1 203 ? -6.103 9.231 3.340 1.00 83.25 203 MET A C 1
ATOM 1474 O O . MET A 1 203 ? -7.024 10.041 3.422 1.00 83.25 203 MET A O 1
ATOM 1478 N N . TYR A 1 204 ? -6.160 8.167 2.545 1.00 86.56 204 TYR A N 1
ATOM 1479 C CA . TYR A 1 204 ? -7.256 7.903 1.613 1.00 86.56 204 TYR A CA 1
ATOM 1480 C C . TYR A 1 204 ? -8.006 6.612 1.954 1.00 86.56 204 TYR A C 1
ATOM 1482 O O . TYR A 1 204 ? -7.430 5.627 2.395 1.00 86.56 204 TYR A O 1
ATOM 1490 N N . SER A 1 205 ? -9.313 6.598 1.721 1.00 87.06 205 SER A N 1
ATOM 1491 C CA . SER A 1 205 ? -10.133 5.393 1.656 1.00 87.06 205 SER A CA 1
ATOM 1492 C C . SER A 1 205 ? -9.951 4.767 0.285 1.00 87.06 205 SER A C 1
ATOM 1494 O O . SER A 1 205 ? -10.153 5.450 -0.721 1.00 87.06 205 SER A O 1
ATOM 1496 N N . LEU A 1 206 ? -9.668 3.473 0.253 1.00 87.25 206 LEU A N 1
ATOM 1497 C CA . LEU A 1 206 ? -9.667 2.658 -0.950 1.00 87.25 206 LEU A CA 1
ATOM 1498 C C . LEU A 1 206 ? -10.822 1.660 -0.886 1.00 87.25 206 LEU A C 1
ATOM 1500 O O . LEU A 1 206 ? -10.855 0.787 -0.016 1.00 87.25 206 LEU A O 1
ATOM 1504 N N . ASN A 1 207 ? -11.794 1.803 -1.789 1.00 85.75 207 ASN A N 1
ATOM 1505 C CA . ASN A 1 207 ? -12.969 0.932 -1.792 1.00 85.75 207 ASN A CA 1
ATOM 1506 C C . ASN A 1 207 ? -12.590 -0.516 -2.144 1.00 85.75 207 ASN A C 1
ATOM 1508 O O . ASN A 1 207 ? -12.358 -0.844 -3.304 1.00 85.75 207 ASN A O 1
ATOM 1512 N N . ALA A 1 208 ? -12.612 -1.389 -1.138 1.00 82.62 208 ALA A N 1
ATOM 1513 C CA . ALA A 1 208 ? -12.284 -2.804 -1.248 1.00 82.62 208 ALA A CA 1
ATOM 1514 C C . ALA A 1 208 ? -13.514 -3.718 -1.072 1.00 82.62 208 ALA A C 1
ATOM 1516 O O . ALA A 1 208 ? -13.355 -4.933 -0.918 1.00 82.62 208 ALA A O 1
ATOM 1517 N N . SER A 1 209 ? -14.737 -3.171 -1.104 1.00 77.81 209 SER A N 1
ATOM 1518 C CA . SER A 1 209 ? -15.987 -3.935 -0.900 1.00 77.81 209 SER A CA 1
ATOM 1519 C C . SER A 1 209 ? -16.176 -5.067 -1.919 1.00 77.81 209 SER A C 1
ATOM 1521 O O . SER A 1 209 ? -16.695 -6.131 -1.591 1.00 77.81 209 SER A O 1
ATOM 1523 N N . ALA A 1 210 ? -15.692 -4.878 -3.152 1.00 69.81 210 ALA A N 1
ATOM 1524 C CA . ALA A 1 210 ? -15.738 -5.888 -4.211 1.00 69.81 210 ALA A CA 1
ATOM 1525 C C . ALA A 1 210 ? -14.441 -6.715 -4.351 1.00 69.81 210 ALA A C 1
ATOM 1527 O O . ALA A 1 210 ? -14.427 -7.714 -5.075 1.00 69.81 210 ALA A O 1
ATOM 1528 N N . ALA A 1 211 ? -13.355 -6.322 -3.675 1.00 67.50 211 ALA A N 1
ATOM 1529 C CA . ALA A 1 211 ? -12.052 -6.968 -3.800 1.00 67.50 211 ALA A CA 1
ATOM 1530 C C . ALA A 1 211 ? -11.991 -8.270 -2.980 1.00 67.50 211 ALA A C 1
ATOM 1532 O O . ALA A 1 211 ? -12.347 -8.300 -1.796 1.00 67.50 211 ALA A O 1
ATOM 1533 N N . LYS A 1 212 ? -11.512 -9.352 -3.610 1.00 57.72 212 LYS A N 1
ATOM 1534 C CA . LYS A 1 212 ? -11.478 -10.713 -3.039 1.00 57.72 212 LYS A CA 1
ATOM 1535 C C . LYS A 1 212 ? -10.147 -11.117 -2.389 1.00 57.72 212 LYS A C 1
ATOM 1537 O O . LYS A 1 212 ? -9.970 -12.290 -2.087 1.00 57.72 212 LYS A O 1
ATOM 1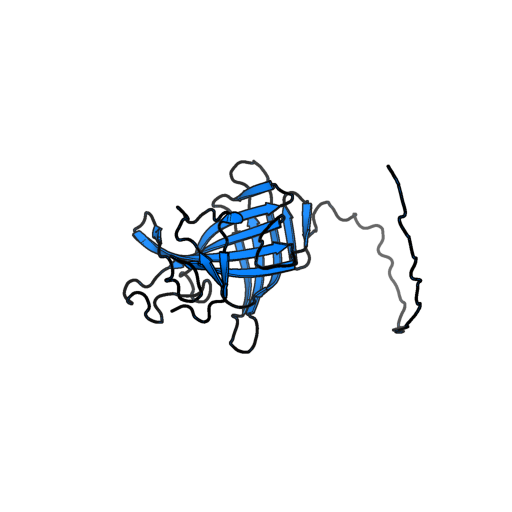542 N N . GLY A 1 213 ? -9.219 -10.195 -2.154 1.00 62.38 213 GLY A N 1
ATOM 1543 C CA . GLY A 1 213 ? -7.934 -10.551 -1.553 1.00 62.38 213 GLY A CA 1
ATOM 1544 C C . GLY A 1 213 ? -7.055 -9.353 -1.232 1.00 62.38 213 GLY A C 1
ATOM 1545 O O . GLY A 1 213 ? -7.412 -8.218 -1.540 1.00 62.38 213 GLY A O 1
ATOM 1546 N N . LEU 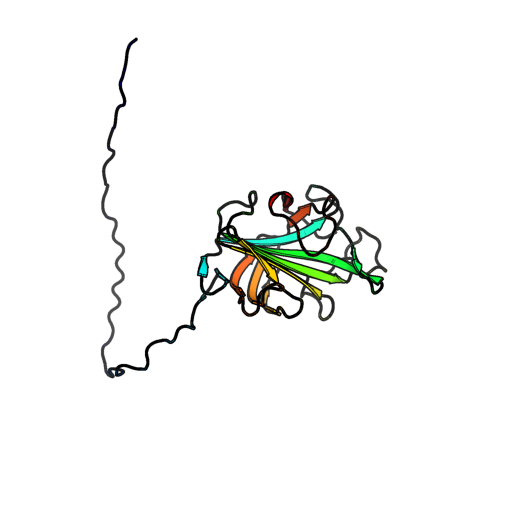A 1 214 ? -5.919 -9.646 -0.600 1.00 68.31 214 LEU A N 1
ATOM 1547 C CA . LEU A 1 214 ? -4.930 -8.665 -0.151 1.00 68.31 214 LEU A CA 1
ATOM 1548 C C . LEU A 1 214 ? -3.922 -8.270 -1.238 1.00 68.31 214 LEU A C 1
ATOM 1550 O O . LEU A 1 214 ? -3.270 -7.256 -1.091 1.00 68.31 214 LEU A O 1
ATOM 1554 N N . GLN A 1 215 ? -3.779 -9.057 -2.307 1.00 60.28 215 GLN A N 1
ATOM 1555 C CA . GLN A 1 215 ? -2.592 -8.967 -3.170 1.00 60.28 215 GLN A CA 1
ATOM 1556 C C . GLN A 1 215 ? -2.790 -8.235 -4.497 1.00 60.28 215 GLN A C 1
ATOM 1558 O O . GLN A 1 215 ? -1.817 -7.984 -5.199 1.00 60.28 215 GLN A O 1
ATOM 1563 N N . ARG A 1 216 ? -4.030 -7.911 -4.887 1.00 64.12 216 ARG A N 1
ATOM 1564 C CA . ARG A 1 216 ? -4.256 -7.166 -6.132 1.00 64.12 216 ARG A CA 1
ATOM 1565 C C . ARG A 1 216 ? -5.540 -6.359 -6.085 1.00 64.12 216 ARG A C 1
ATOM 1567 O O . ARG A 1 216 ? -6.637 -6.906 -6.216 1.00 64.12 216 ARG A O 1
ATOM 1574 N N . ILE A 1 217 ? -5.389 -5.048 -5.951 1.00 64.50 217 ILE A N 1
ATOM 1575 C CA . ILE A 1 217 ? -6.440 -4.095 -6.289 1.00 64.50 217 ILE A CA 1
ATOM 1576 C C . ILE A 1 217 ? -6.172 -3.631 -7.706 1.00 64.50 217 ILE A C 1
ATOM 1578 O O . ILE A 1 217 ? -5.082 -3.177 -8.033 1.00 64.50 217 ILE A O 1
ATOM 1582 N N . SER A 1 218 ? -7.156 -3.812 -8.581 1.00 64.00 218 SER A N 1
ATOM 1583 C CA . SER A 1 218 ? -6.984 -3.380 -9.958 1.00 64.00 218 SER A CA 1
ATOM 1584 C C . SER A 1 218 ? -7.160 -1.856 -10.059 1.00 64.00 218 SER A C 1
ATOM 1586 O O . SER A 1 218 ? -8.002 -1.300 -9.347 1.00 64.00 218 SER A O 1
ATOM 1588 N N . PRO A 1 219 ? -6.446 -1.159 -10.963 1.00 63.31 219 PRO A N 1
ATOM 1589 C CA . PRO A 1 219 ? -6.574 0.295 -11.122 1.00 63.31 219 PRO A CA 1
ATOM 1590 C C . PRO A 1 219 ? -8.013 0.768 -11.392 1.00 63.31 219 PRO A C 1
ATOM 1592 O O . PRO A 1 219 ? -8.423 1.839 -10.955 1.00 63.31 219 PRO A O 1
ATOM 1595 N N . LYS A 1 220 ? -8.828 -0.068 -12.051 1.00 61.66 220 LYS A N 1
ATOM 1596 C CA . LYS A 1 220 ? -10.262 0.188 -12.295 1.00 61.66 220 LYS A CA 1
ATOM 1597 C C . LYS A 1 220 ? -11.130 0.128 -11.027 1.00 61.66 220 LYS A C 1
ATOM 1599 O O . LYS A 1 220 ? -12.217 0.704 -11.017 1.00 61.66 220 LYS A O 1
ATOM 1604 N N . ASP A 1 221 ? -10.667 -0.557 -9.982 1.00 61.28 221 ASP A N 1
ATOM 1605 C CA . ASP A 1 221 ? -11.355 -0.680 -8.692 1.00 61.28 221 ASP A CA 1
ATOM 1606 C C . ASP A 1 221 ? -10.883 0.392 -7.691 1.00 61.28 221 ASP A C 1
ATOM 1608 O O . ASP A 1 221 ? -11.544 0.641 -6.680 1.00 61.28 221 ASP A O 1
ATOM 1612 N N . ALA A 1 222 ? -9.780 1.085 -7.994 1.00 68.62 222 ALA A N 1
ATOM 1613 C CA . ALA A 1 222 ? -9.181 2.091 -7.134 1.00 68.62 222 ALA A CA 1
ATOM 1614 C C . ALA A 1 222 ? -9.958 3.418 -7.150 1.00 68.62 222 ALA A C 1
ATOM 1616 O O . ALA A 1 222 ? -9.621 4.379 -7.840 1.00 68.62 222 ALA A O 1
ATOM 1617 N N . LYS A 1 223 ? -11.028 3.486 -6.354 1.00 77.31 223 LYS A N 1
ATOM 1618 C CA . LYS A 1 223 ? -11.691 4.750 -6.011 1.00 77.31 223 LYS A CA 1
ATOM 1619 C C . LYS A 1 223 ? -11.145 5.269 -4.692 1.00 77.31 223 LYS A C 1
ATOM 1621 O O . LYS A 1 223 ? -11.449 4.706 -3.641 1.00 77.31 223 LYS A O 1
ATOM 1626 N N . LEU A 1 224 ? -10.382 6.355 -4.777 1.00 81.88 224 LEU A N 1
ATOM 1627 C CA . LEU A 1 224 ? -9.787 7.026 -3.630 1.00 81.88 224 LEU A CA 1
ATOM 1628 C C . LEU A 1 224 ? -10.689 8.147 -3.107 1.00 81.88 224 LEU A C 1
ATOM 1630 O O . LEU A 1 224 ? -11.312 8.886 -3.869 1.00 81.88 224 LEU A O 1
ATOM 1634 N N . THR A 1 225 ? -10.773 8.288 -1.788 1.00 86.00 225 THR A N 1
ATOM 1635 C CA . THR A 1 225 ? -11.463 9.409 -1.128 1.00 86.00 225 THR A CA 1
ATOM 1636 C C . THR A 1 225 ? -10.667 9.839 0.091 1.00 86.00 225 THR A C 1
ATOM 1638 O O . THR A 1 225 ? -10.355 8.996 0.920 1.00 86.00 225 THR A O 1
ATOM 1641 N N . VAL A 1 226 ? -10.348 11.126 0.225 1.00 85.69 226 VAL A N 1
ATOM 1642 C CA . VAL A 1 226 ? -9.604 11.639 1.389 1.00 85.69 226 VAL A CA 1
ATOM 1643 C C . VAL A 1 226 ? -10.365 11.320 2.681 1.00 85.69 226 VAL A C 1
ATOM 1645 O O . VAL A 1 226 ? -11.558 11.611 2.800 1.00 85.69 226 VAL A O 1
ATOM 1648 N N . ARG A 1 227 ? -9.674 10.725 3.653 1.00 84.06 227 ARG A N 1
ATOM 1649 C CA . ARG A 1 227 ? -10.168 10.473 5.008 1.00 84.06 227 ARG A CA 1
ATOM 1650 C C . ARG A 1 227 ? -9.756 11.600 5.933 1.00 84.06 227 ARG A C 1
ATOM 1652 O O . ARG A 1 227 ? -8.666 12.152 5.830 1.00 84.06 227 ARG A O 1
ATOM 1659 N N . LYS A 1 228 ? -10.631 11.887 6.892 1.00 78.12 228 LYS A N 1
ATOM 1660 C CA . LYS A 1 228 ? -10.355 12.842 7.971 1.00 78.12 228 LYS A CA 1
ATOM 1661 C C . LYS A 1 228 ? -9.708 12.182 9.191 1.00 78.12 228 LYS A C 1
ATOM 1663 O O . LYS A 1 228 ? -9.024 12.859 9.945 1.00 78.12 228 LYS A O 1
ATOM 1668 N N . SER A 1 229 ? -9.929 10.881 9.391 1.00 74.00 229 SER A N 1
ATOM 1669 C CA . SER A 1 229 ? -9.443 10.119 10.547 1.00 74.00 229 SER A CA 1
ATOM 1670 C C . SER A 1 229 ? -9.427 8.610 10.274 1.00 74.00 229 SER A C 1
ATOM 1672 O O . SER A 1 229 ? -10.011 8.126 9.294 1.00 74.00 229 SER A O 1
ATOM 1674 N N . LEU A 1 230 ? -8.730 7.865 11.142 1.00 70.19 230 LEU A N 1
ATOM 1675 C CA . LEU A 1 230 ? -8.632 6.402 11.072 1.00 70.19 230 LEU A CA 1
ATOM 1676 C C . LEU A 1 230 ? -9.823 5.663 11.699 1.00 70.19 230 LEU A C 1
ATOM 1678 O O . LEU A 1 230 ? -10.105 4.571 11.238 1.00 70.19 230 LEU A O 1
ATOM 1682 N N . ASN A 1 231 ? -10.525 6.269 12.664 1.00 61.56 231 ASN A N 1
ATOM 1683 C CA . ASN A 1 231 ? -11.633 5.699 13.458 1.00 61.56 231 ASN A CA 1
ATOM 1684 C C . ASN A 1 231 ? -11.435 4.254 13.933 1.00 61.56 231 ASN A C 1
ATOM 1686 O O . ASN A 1 231 ? -11.841 3.317 13.214 1.00 61.56 231 ASN A O 1
#

Radius of gyration: 23.34 Å; Cα contacts (8 Å, |Δi|>4): 470; chains: 1; bounding box: 67×56×74 Å

Secondary structure (DSSP, 8-state):
----------------------------------PPPPPS-----SSEEEETTEEEE--EEEEEEEESSSSTTPPBPEEE-TTS-EEEEEEEEEE-SS-SS---SSEEEEEEEEE--TTSPTTSTTS---TTSSTT-EEEEEEEEEETTEEEEB-TT-EEEEEEEE---SSS-EEEEEEEEE-BSSSSS--EEEEEEEEEEEEEEEE-TT---SS---TTT--EEEES---

Foldseek 3Di:
DDDDDDDDDDDDDDDDDDDDDDDDDDDDDDDDDPDPPDDPDDDDDAQWKDKPRDIDGFPAKAKEWEFQDDDQPGFFDWDQDPVRFIWTKMWIKTADDDDPPFRDAWMKIWIKIFTFPPVADGPDPPRDDDPPPDPPGIDGPFMWIHHRNDIFGFDPPKDKAWPDWAPDDPVAFIWTWIWTWTDGPVDDDMIMIGTYGHGHHAYWYFHCNVPDDRRDDDSVSGDIYHHPDND

Mean predicted aligned error: 13.13 Å

pLDDT: mean 71.98, std 17.2, range [29.94, 93.94]

Solvent-accessible surface area (backbone atoms only — not comparable to full-atom values): 14018 Å² total; per-residue (Å²): 137,89,83,87,84,88,84,89,78,89,81,81,90,82,82,90,83,91,83,87,80,90,84,87,84,80,92,82,90,78,85,79,71,93,63,85,72,86,66,99,81,84,84,80,92,68,29,26,41,28,52,75,85,50,69,48,67,45,63,47,40,43,37,32,33,35,12,56,38,77,54,53,83,35,50,74,36,74,43,72,46,96,88,65,53,44,28,34,47,30,37,40,36,39,31,39,63,93,52,83,83,62,63,52,66,27,34,39,40,40,29,35,30,17,53,44,45,81,89,45,58,91,73,37,82,77,23,69,61,66,72,80,77,43,89,90,39,52,44,84,58,43,42,37,36,34,48,87,83,39,81,47,54,45,37,94,85,46,48,79,49,75,81,43,79,44,77,49,54,100,87,44,66,9,36,40,28,38,41,39,40,35,39,35,64,90,51,97,80,41,45,42,41,31,34,38,71,35,60,26,78,50,44,25,28,29,39,37,64,86,56,92,64,83,76,69,84,52,59,94,54,59,50,69,28,73,34,92,68,86,82